Protein AF-0000000086187034 (afdb_homodimer)

Sequence (192 aa):
MICHIVTFSFNDSADDAAVEQIRSALSAYADRQPALRSYRHGPDLGIRGTADYGVVAEVDDEAGLAAYLDDPEHVRIVKELVEPLLDSRQAVQIEVMICHIVTFSFNDSADDAAVEQIRSALSAYADRQPALRSYRHGPDLGIRGTADYGVVAEVDDEAGLAAYLDDPEHVRIVKELVEPLLDSRQAVQIEV

Solvent-accessible surface area (backbone atoms only — not comparable to full-atom values): 9945 Å² total; per-residue (Å²): 67,33,36,40,40,35,41,30,27,63,35,91,81,55,46,71,67,57,52,47,50,45,50,52,52,54,52,59,47,58,77,70,39,84,44,53,78,42,78,49,60,34,55,35,70,71,82,82,41,72,34,43,30,35,38,41,37,29,21,66,39,71,67,30,44,48,58,48,64,64,26,68,67,51,42,46,48,42,60,70,59,43,53,82,27,50,62,46,73,39,29,19,33,21,71,92,68,34,37,40,41,36,42,30,28,63,36,91,82,54,45,72,66,57,53,47,49,46,49,53,51,54,51,57,46,58,76,70,39,84,45,54,78,42,78,48,60,34,54,34,70,72,83,83,40,73,33,42,28,34,38,42,38,28,20,68,40,71,67,28,44,48,57,48,63,64,27,68,67,50,42,46,47,43,60,70,57,43,53,81,25,51,64,46,72,38,28,19,31,22,71,92

Foldseek 3Di:
DKKKKKFFAFDPVDDPVLQVVLVVLVVVVLVPQPQWPDKDKHFDPPPDDPGTMMIITDGDDPVSVCSQCVPPSNVCSCVPRPVVTTDDMDMDMDDD/DKKKKKFFAFDPPDDPVLQVVLVVLVVVVLVPQPQWPDKDKHFDPPPDDPGTMMIITDGDDPVSVCSQCVPPSNVCSCVPRPVVTTPDMDMDMDDD

pLDDT: mean 98.44, std 0.67, range [94.25, 98.94]

Secondary structure (DSSP, 8-state):
-EEEEEEEEE-TT--HHHHHHHHHHHHHHHTT-TT-SEEEEEE--SSS-SSSEEEEEEESSHHHHHHHHT-HHHHHHIIIIIGGGEEEEEEEEEE-/-EEEEEEEEE-TT--HHHHHHHHHHHHHHHTT-TT-SEEEEEE--SSS-SSSEEEEEEESSHHHHHHHHT-HHHHHHIIIIIGGGEEEEEEEEEE-

Nearest PDB structures (foldseek):
  3bgu-assembly1_A  TM=9.352E-01  e=4.391E-11  Thermobifida fusca YX
  5b0a-assembly1_A  TM=8.499E-01  e=2.949E-08  Cannabis sativa
  3bde-assembly1_A  TM=8.295E-01  e=8.156E-08  Mesorhizobium japonicum MAFF 303099
  5b0d-assembly1_B  TM=8.364E-01  e=1.225E-07  Cannabis sativa
  5b09-assembly1_A-2  TM=8.463E-01  e=1.969E-07  Cannabis sativa

Structure (mmCIF, N/CA/C/O backbone):
data_AF-0000000086187034-model_v1
#
loop_
_entity.id
_entity.type
_entity.pdbx_description
1 polymer 'Dabb family protein'
#
loop_
_atom_site.group_PDB
_atom_site.id
_atom_site.type_symbol
_atom_site.label_atom_id
_atom_site.label_alt_id
_atom_site.label_comp_id
_atom_site.label_asym_id
_atom_site.label_entity_id
_atom_site.label_seq_id
_atom_site.pdbx_PDB_ins_code
_atom_site.Cartn_x
_atom_site.Cartn_y
_atom_site.Cartn_z
_atom_site.occupancy
_atom_site.B_iso_or_equiv
_atom_site.auth_seq_id
_atom_site.auth_comp_id
_atom_site.auth_asym_id
_atom_site.auth_atom_id
_atom_site.pdbx_PDB_model_num
ATOM 1 N N . MET A 1 1 ? 10.031 5.102 -12.469 1 97.31 1 MET A N 1
ATOM 2 C CA . MET A 1 1 ? 9.172 5.746 -11.477 1 97.31 1 MET A CA 1
ATOM 3 C C . MET A 1 1 ? 9.078 4.91 -10.203 1 97.31 1 MET A C 1
ATOM 5 O O . MET A 1 1 ? 9.398 3.721 -10.219 1 97.31 1 MET A O 1
ATOM 9 N N . ILE A 1 2 ? 8.859 5.586 -9.055 1 98.81 2 ILE A N 1
ATOM 10 C CA . ILE A 1 2 ? 8.773 4.91 -7.766 1 98.81 2 ILE A CA 1
ATOM 11 C C . ILE A 1 2 ? 7.359 5.047 -7.203 1 98.81 2 ILE A C 1
ATOM 13 O O . ILE A 1 2 ? 6.766 6.129 -7.246 1 98.81 2 ILE A O 1
ATOM 17 N N . CYS A 1 3 ? 6.832 3.9 -6.809 1 98.88 3 CYS A N 1
ATOM 18 C CA . CYS A 1 3 ? 5.57 3.873 -6.078 1 98.88 3 CYS A CA 1
ATOM 19 C C . CYS A 1 3 ? 5.805 3.611 -4.594 1 98.88 3 CYS A C 1
ATOM 21 O O . CYS A 1 3 ? 6.348 2.57 -4.219 1 98.88 3 CYS A O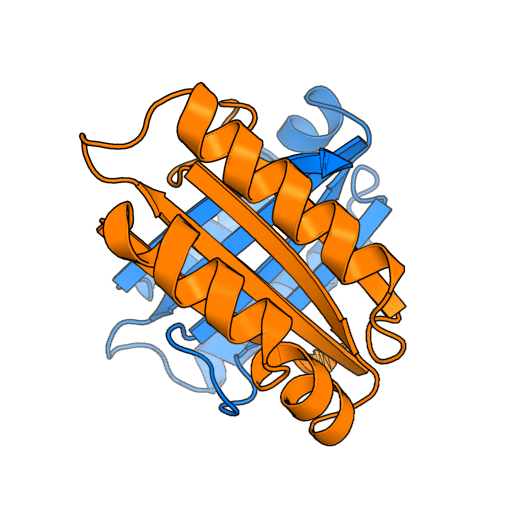 1
ATOM 23 N N . HIS A 1 4 ? 5.504 4.602 -3.77 1 98.94 4 HIS A N 1
ATOM 24 C CA . HIS A 1 4 ? 5.566 4.508 -2.314 1 98.94 4 HIS A CA 1
ATOM 25 C C . HIS A 1 4 ? 4.234 4.035 -1.738 1 98.94 4 HIS A C 1
ATOM 27 O O . HIS A 1 4 ? 3.211 4.707 -1.896 1 98.94 4 HIS A O 1
ATOM 33 N N . ILE A 1 5 ? 4.238 2.875 -1.113 1 98.94 5 ILE A N 1
ATOM 34 C CA . ILE A 1 5 ? 3.053 2.189 -0.612 1 98.94 5 ILE A CA 1
ATOM 35 C C . ILE A 1 5 ? 3.111 2.105 0.912 1 98.94 5 ILE A C 1
ATOM 37 O O . ILE A 1 5 ? 4.062 1.555 1.473 1 98.94 5 ILE A O 1
ATOM 41 N N . VAL A 1 6 ? 2.086 2.682 1.582 1 98.94 6 VAL A N 1
ATOM 42 C CA . VAL A 1 6 ? 2.066 2.703 3.041 1 98.94 6 VAL A CA 1
ATOM 43 C C . VAL A 1 6 ? 0.732 2.162 3.549 1 98.94 6 VAL A C 1
ATOM 45 O O . VAL A 1 6 ? -0.324 2.477 2.994 1 98.94 6 VAL A O 1
ATOM 48 N N . THR A 1 7 ? 0.823 1.322 4.543 1 98.94 7 THR A N 1
ATOM 49 C CA . THR A 1 7 ? -0.339 0.939 5.336 1 98.94 7 THR A CA 1
ATOM 50 C C . THR A 1 7 ? -0.097 1.218 6.816 1 98.94 7 THR A C 1
ATOM 52 O O . THR A 1 7 ? 1.029 1.092 7.301 1 98.94 7 THR A O 1
ATOM 55 N N . PHE A 1 8 ? -1.083 1.611 7.52 1 98.06 8 PHE A N 1
ATOM 56 C CA . PHE A 1 8 ? -0.875 1.691 8.961 1 98.06 8 PHE A CA 1
ATOM 57 C C . PHE A 1 8 ? -2.178 1.44 9.711 1 98.06 8 PHE A C 1
ATOM 59 O O . PHE A 1 8 ? -3.264 1.595 9.148 1 98.06 8 PHE A O 1
ATOM 66 N N . SER A 1 9 ? -2.041 0.893 10.875 1 98.75 9 SER A N 1
ATOM 67 C CA . SER A 1 9 ? -3.096 0.651 11.852 1 98.75 9 SER A CA 1
ATOM 68 C C . SER A 1 9 ? -3.061 1.689 12.969 1 98.75 9 SER A C 1
ATOM 70 O O . SER A 1 9 ? -1.985 2.137 13.375 1 98.75 9 SER A O 1
ATOM 72 N N . PHE A 1 10 ? -4.223 1.984 13.445 1 98.75 10 PHE A N 1
ATOM 73 C CA . PHE A 1 10 ? -4.332 2.975 14.516 1 98.75 10 PHE A CA 1
ATOM 74 C C . PHE A 1 10 ? -4.438 2.297 15.875 1 98.75 10 PHE A C 1
ATOM 76 O O . PHE A 1 10 ? -4.906 1.159 15.977 1 98.75 10 PHE A O 1
ATOM 83 N N . ASN A 1 11 ? -3.977 3.006 16.859 1 98.5 11 ASN A N 1
ATOM 84 C CA . ASN A 1 11 ? -4.238 2.584 18.219 1 98.5 11 ASN A CA 1
ATOM 85 C C . ASN A 1 11 ? -5.621 3.035 18.688 1 98.5 11 ASN A C 1
ATOM 87 O O . ASN A 1 11 ? -6.387 3.609 17.922 1 98.5 11 ASN A O 1
ATOM 91 N N . ASP A 1 12 ? -5.926 2.818 19.953 1 97.44 12 ASP A N 1
ATOM 92 C CA . ASP A 1 12 ? -7.281 2.982 20.469 1 97.44 12 ASP A CA 1
ATOM 93 C C . ASP A 1 12 ? -7.648 4.457 20.609 1 97.44 12 ASP A C 1
ATOM 95 O O . ASP A 1 12 ? -8.82 4.801 20.797 1 97.44 12 ASP A O 1
ATOM 99 N N . SER A 1 13 ? -6.672 5.332 20.406 1 97.62 13 SER A N 1
ATOM 100 C CA . SER A 1 13 ? -6.938 6.754 20.594 1 97.62 13 SER A CA 1
ATOM 101 C C . SER A 1 13 ? -7.496 7.383 19.328 1 97.62 13 SER A C 1
ATOM 103 O O . SER A 1 13 ? -8.008 8.508 19.359 1 97.62 13 SER A O 1
ATOM 105 N N . ALA A 1 14 ? -7.457 6.691 18.234 1 97.94 14 ALA A N 1
ATOM 106 C CA . ALA A 1 14 ? -7.941 7.234 16.953 1 97.94 14 ALA A CA 1
ATOM 107 C C . ALA A 1 14 ? -9.469 7.203 16.906 1 97.94 14 ALA A C 1
ATOM 109 O O . ALA A 1 14 ? -10.086 6.188 17.219 1 97.94 14 ALA A O 1
ATOM 110 N N . ASP A 1 15 ? -10.039 8.359 16.547 1 97.56 15 ASP A N 1
ATOM 111 C CA . ASP A 1 15 ? -11.469 8.422 16.25 1 97.56 15 ASP A CA 1
ATOM 112 C C . ASP A 1 15 ? -11.719 9.016 14.875 1 97.56 15 ASP A C 1
ATOM 114 O O . ASP A 1 15 ? -10.773 9.344 14.148 1 97.56 15 ASP A O 1
ATOM 118 N N . ASP A 1 16 ? -12.992 9.094 14.516 1 97.12 16 ASP A N 1
ATOM 119 C CA . ASP A 1 16 ? -13.352 9.516 13.172 1 97.12 16 ASP A CA 1
ATOM 120 C C . ASP A 1 16 ? -12.844 10.93 12.883 1 97.12 16 ASP A C 1
ATOM 122 O O . ASP A 1 16 ? -12.422 11.227 11.766 1 97.12 16 ASP A O 1
ATOM 126 N N . ALA A 1 17 ? -12.906 11.781 13.828 1 98.31 17 ALA A N 1
ATOM 127 C CA . ALA A 1 17 ? -12.469 13.164 13.648 1 98.31 17 ALA A CA 1
ATOM 128 C C . ALA A 1 17 ? -10.969 13.234 13.375 1 98.31 17 ALA A C 1
ATOM 130 O O . ALA A 1 17 ? -10.523 13.984 12.508 1 98.31 17 ALA A O 1
ATOM 131 N N . ALA A 1 18 ? -10.211 12.461 14.141 1 98.19 18 ALA A N 1
ATOM 132 C CA . ALA A 1 18 ? -8.758 12.43 13.945 1 98.19 18 ALA A CA 1
ATOM 133 C C . ALA A 1 18 ? -8.406 11.875 12.57 1 98.19 18 ALA A C 1
ATOM 135 O O . ALA A 1 18 ? -7.512 12.398 11.898 1 98.19 18 ALA A O 1
ATOM 136 N N . VAL A 1 19 ? -9.094 10.852 12.18 1 98.38 19 VAL A N 1
ATOM 137 C CA . VAL A 1 19 ? -8.836 10.242 10.883 1 98.38 19 VAL A CA 1
ATOM 138 C C . VAL A 1 19 ? -9.195 11.219 9.766 1 98.38 19 VAL A C 1
ATOM 140 O O . VAL A 1 19 ? -8.477 11.328 8.773 1 98.38 19 VAL A O 1
ATOM 143 N N . G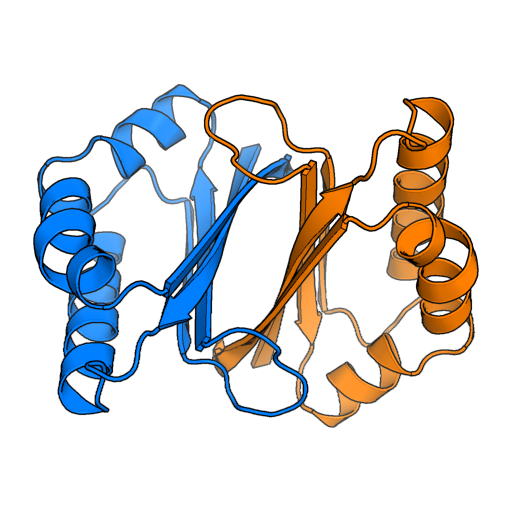LU A 1 20 ? -10.297 11.93 9.961 1 98.44 20 GLU A N 1
ATOM 144 C CA . GLU A 1 20 ? -10.688 12.93 8.969 1 98.44 20 GLU A CA 1
ATOM 145 C C . GLU A 1 20 ? -9.656 14.055 8.891 1 98.44 20 GLU A C 1
ATOM 147 O O . GLU A 1 20 ? -9.406 14.594 7.812 1 98.44 20 GLU A O 1
ATOM 152 N N . GLN A 1 21 ? -9.078 14.438 9.992 1 98.62 21 GLN A N 1
ATOM 153 C CA . GLN A 1 21 ? -8.031 15.453 10 1 98.62 21 GLN A CA 1
ATOM 154 C C . GLN A 1 21 ? -6.816 14.992 9.195 1 98.62 21 GLN A C 1
ATOM 156 O O . GLN A 1 21 ? -6.242 15.773 8.438 1 98.62 21 GLN A O 1
ATOM 161 N N . ILE A 1 22 ? -6.457 13.727 9.367 1 98.75 22 ILE A N 1
ATOM 162 C CA . ILE A 1 22 ? -5.355 13.164 8.602 1 98.75 22 ILE A CA 1
ATOM 163 C C . ILE A 1 22 ? -5.695 13.203 7.109 1 98.75 22 ILE A C 1
ATOM 165 O O . ILE A 1 22 ? -4.898 13.68 6.297 1 98.75 22 ILE A O 1
ATOM 169 N N . ARG A 1 23 ? -6.871 12.742 6.785 1 98.69 23 ARG A N 1
ATOM 170 C CA . ARG A 1 23 ? -7.305 12.672 5.395 1 98.69 23 ARG A CA 1
ATOM 171 C C . ARG A 1 23 ? -7.277 14.047 4.738 1 98.69 23 ARG A C 1
ATOM 173 O O . ARG A 1 23 ? -6.75 14.203 3.637 1 98.69 23 ARG A O 1
ATOM 180 N N . SER A 1 24 ? -7.84 15.078 5.449 1 98.75 24 SER A N 1
ATOM 181 C CA . SER A 1 24 ? -7.906 16.438 4.918 1 98.75 24 SER A CA 1
ATOM 182 C C . SER A 1 24 ? -6.512 17.031 4.758 1 98.75 24 SER A C 1
ATOM 184 O O . SER A 1 24 ? -6.219 17.672 3.746 1 98.75 24 SER A O 1
ATOM 186 N N . ALA A 1 25 ? -5.633 16.812 5.703 1 98.81 25 ALA A N 1
ATOM 187 C CA . ALA A 1 25 ? -4.281 17.359 5.672 1 98.81 25 ALA A CA 1
ATOM 188 C C . ALA A 1 25 ? -3.467 16.766 4.535 1 98.81 25 ALA A C 1
ATOM 190 O O . ALA A 1 25 ? -2.791 17.484 3.795 1 98.81 25 ALA A O 1
ATOM 191 N N . LEU A 1 26 ? -3.557 15.438 4.379 1 98.75 26 LEU A N 1
ATOM 192 C CA . LEU A 1 26 ? -2.809 14.766 3.318 1 98.75 26 LEU A CA 1
ATOM 193 C C . LEU A 1 26 ? -3.32 15.188 1.943 1 98.75 26 LEU A C 1
ATOM 195 O O . LEU A 1 26 ? -2.531 15.383 1.016 1 98.75 26 LEU A O 1
ATOM 199 N N . SER A 1 27 ? -4.648 15.359 1.82 1 98.56 27 SER A N 1
ATOM 200 C CA . SER A 1 27 ? -5.215 15.789 0.547 1 98.56 27 SER A CA 1
ATOM 201 C C . SER A 1 27 ? -4.766 17.203 0.193 1 98.56 27 SER A C 1
ATOM 203 O O . SER A 1 27 ? -4.367 17.469 -0.944 1 98.56 27 SER A O 1
ATOM 205 N N . ALA A 1 28 ? -4.816 18.094 1.171 1 98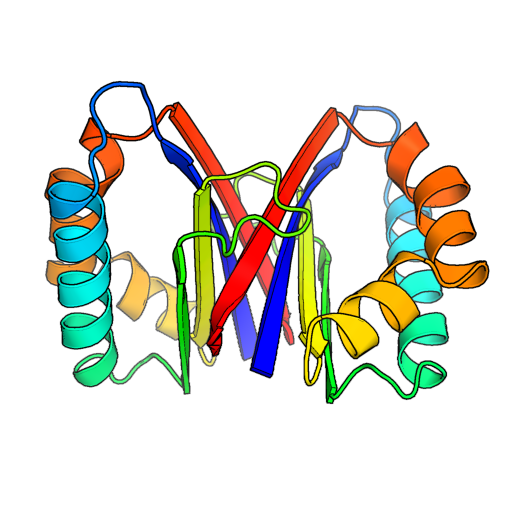.62 28 ALA A N 1
ATOM 206 C CA . ALA A 1 28 ? -4.391 19.484 0.948 1 98.62 28 ALA A CA 1
ATOM 207 C C . ALA A 1 28 ? -2.908 19.547 0.595 1 98.62 28 ALA A C 1
ATOM 209 O O . ALA A 1 28 ? -2.51 20.297 -0.297 1 98.62 28 ALA A O 1
ATOM 210 N N . TYR A 1 29 ? -2.172 18.781 1.24 1 98.62 29 TYR A N 1
ATOM 211 C CA . TYR A 1 29 ? -0.736 18.766 0.982 1 98.62 29 TYR A CA 1
ATOM 212 C C . TYR A 1 29 ? -0.443 18.25 -0.423 1 98.62 29 TYR A C 1
ATOM 214 O O . TYR A 1 29 ? 0.355 18.844 -1.152 1 98.62 29 TYR A O 1
ATOM 222 N N . ALA A 1 30 ? -1.07 17.094 -0.764 1 98.06 30 ALA A N 1
ATOM 223 C CA . ALA A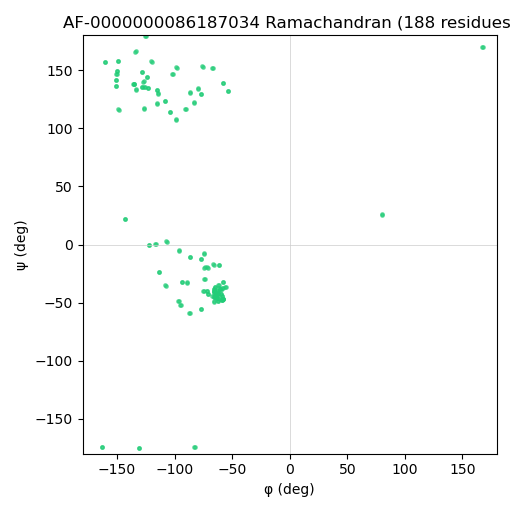 1 30 ? -0.804 16.453 -2.049 1 98.06 30 ALA A CA 1
ATOM 224 C C . ALA A 1 30 ? -1.101 17.391 -3.207 1 98.06 30 ALA A C 1
ATOM 226 O O . ALA A 1 30 ? -0.408 17.375 -4.227 1 98.06 30 ALA A O 1
ATOM 227 N N . ASP A 1 31 ? -2.078 18.25 -3.035 1 96.44 31 ASP A N 1
ATOM 228 C CA . ASP A 1 31 ? -2.492 19.203 -4.066 1 96.44 31 ASP A CA 1
ATOM 229 C C . ASP A 1 31 ? -1.395 20.219 -4.348 1 96.44 31 ASP A C 1
ATOM 231 O O . ASP A 1 31 ? -1.374 20.844 -5.414 1 96.44 31 ASP A O 1
ATOM 235 N N . ARG A 1 32 ? -0.385 20.375 -3.416 1 96.12 32 ARG A N 1
ATOM 236 C CA . ARG A 1 32 ? 0.602 21.438 -3.527 1 96.12 32 ARG A CA 1
ATOM 237 C C . ARG A 1 32 ? 2.004 20.875 -3.729 1 96.12 32 ARG A C 1
ATOM 239 O O . ARG A 1 32 ? 2.979 21.625 -3.783 1 96.12 32 ARG A O 1
ATOM 246 N N . GLN A 1 33 ? 2.115 19.609 -3.777 1 98.19 33 GLN A N 1
ATOM 247 C CA . GLN A 1 33 ? 3.432 18.984 -3.842 1 98.19 33 GLN A CA 1
ATOM 248 C C . GLN A 1 33 ? 3.791 18.609 -5.277 1 98.19 33 GLN A C 1
ATOM 250 O O . GLN A 1 33 ? 3.35 17.562 -5.781 1 98.19 33 GLN A O 1
ATOM 255 N N . PRO A 1 34 ? 4.688 19.266 -5.926 1 97.75 34 PRO A N 1
ATOM 256 C CA . PRO A 1 34 ? 4.941 19.062 -7.352 1 97.75 34 PRO A CA 1
ATOM 257 C C . PRO A 1 34 ? 5.629 17.734 -7.645 1 97.75 34 PRO A C 1
ATOM 259 O O . PRO A 1 34 ? 5.586 17.25 -8.781 1 97.75 34 PRO A O 1
ATOM 262 N N . ALA A 1 35 ? 6.242 17.141 -6.66 1 98.44 35 ALA A N 1
ATOM 263 C CA . ALA A 1 35 ? 6.973 15.891 -6.875 1 98.44 35 ALA A CA 1
ATOM 264 C C . ALA A 1 35 ? 6.012 14.719 -7.051 1 98.44 35 ALA A C 1
ATOM 266 O O . ALA A 1 35 ? 6.406 13.648 -7.516 1 98.44 35 ALA A O 1
ATOM 267 N N . LEU A 1 36 ? 4.766 14.844 -6.609 1 98.62 36 LEU A N 1
ATOM 268 C CA . LEU A 1 36 ? 3.785 13.766 -6.676 1 98.62 36 LEU A CA 1
ATOM 269 C C . LEU A 1 36 ? 3.133 13.711 -8.055 1 98.62 36 LEU A C 1
ATOM 271 O O . LEU A 1 36 ? 2.516 14.688 -8.492 1 98.62 36 LEU A O 1
ATOM 275 N N . ARG A 1 37 ? 3.24 12.57 -8.703 1 98.31 37 ARG A N 1
ATOM 276 C CA . ARG A 1 37 ? 2.584 12.352 -9.984 1 98.31 37 ARG A CA 1
ATOM 277 C C . ARG A 1 37 ? 1.179 11.789 -9.789 1 98.31 37 ARG A C 1
ATOM 279 O O . ARG A 1 37 ? 0.295 12.016 -10.617 1 98.31 37 ARG A O 1
ATOM 286 N N . SER A 1 38 ? 1.05 11.047 -8.797 1 97.88 38 SER A N 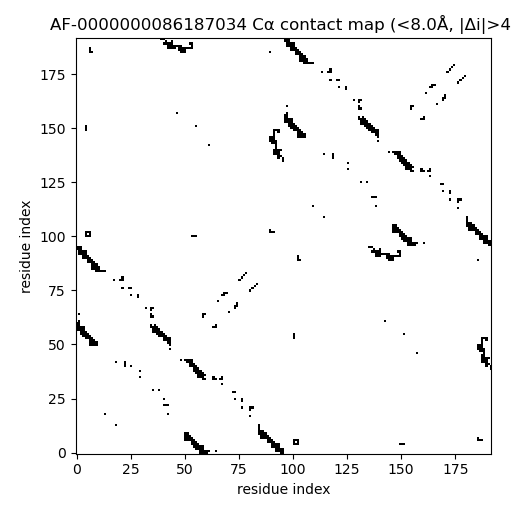1
ATOM 287 C CA . SER A 1 38 ? -0.233 10.516 -8.344 1 97.88 38 SER A CA 1
ATOM 288 C C . SER A 1 38 ? -0.243 10.297 -6.836 1 97.88 38 SER A C 1
ATOM 290 O O . SER A 1 38 ? 0.802 10.039 -6.234 1 97.88 38 SER A O 1
ATOM 292 N N . TYR A 1 39 ? -1.376 10.484 -6.262 1 98.56 39 TYR A N 1
ATOM 293 C CA . TYR A 1 39 ? -1.524 10.352 -4.816 1 98.56 39 TYR A CA 1
ATOM 294 C C . TYR A 1 39 ? -2.924 9.875 -4.453 1 98.56 39 TYR A C 1
ATOM 296 O O . TYR A 1 39 ? -3.914 10.555 -4.73 1 98.56 39 TYR A O 1
ATOM 304 N N . ARG A 1 40 ? -2.967 8.711 -3.863 1 98.5 40 ARG A N 1
ATOM 305 C CA . ARG A 1 40 ? -4.203 8.133 -3.346 1 98.5 40 ARG A CA 1
ATOM 306 C C . ARG A 1 40 ? -4.055 7.742 -1.88 1 98.5 40 ARG A C 1
ATOM 308 O O . ARG A 1 40 ? -3.02 7.211 -1.476 1 98.5 40 ARG A O 1
ATOM 315 N N . HIS A 1 41 ? -5.035 8.078 -1.153 1 98.88 41 HIS A N 1
ATOM 316 C CA . HIS A 1 41 ? -4.984 7.711 0.257 1 98.88 41 HIS A CA 1
ATOM 317 C C . HIS A 1 41 ? -6.371 7.742 0.886 1 98.88 41 HIS A C 1
ATOM 319 O O . HIS A 1 41 ? -7.281 8.391 0.364 1 98.88 41 HIS A O 1
ATOM 325 N N . GLY A 1 42 ? -6.527 7.027 1.942 1 98.81 42 GLY A N 1
ATOM 326 C CA . GLY A 1 42 ? -7.793 7.07 2.66 1 98.81 42 GLY A CA 1
ATOM 327 C C . GLY A 1 42 ? -7.938 5.957 3.682 1 98.81 42 GLY A C 1
ATOM 328 O O . GLY A 1 42 ? -7.078 5.074 3.773 1 98.81 42 GLY A O 1
ATOM 329 N N . PRO A 1 43 ? -8.961 6.094 4.477 1 98.81 43 PRO A N 1
ATOM 330 C CA . PRO A 1 43 ? -9.273 5.012 5.414 1 98.81 43 PRO A CA 1
ATOM 331 C C . PRO A 1 43 ? -9.742 3.738 4.711 1 98.81 43 PRO A C 1
ATOM 333 O O . PRO A 1 43 ? -10.289 3.805 3.609 1 98.81 43 PRO A O 1
ATOM 336 N N . ASP A 1 44 ? -9.484 2.594 5.379 1 98.81 44 ASP A N 1
ATOM 337 C CA . ASP A 1 44 ? -9.992 1.319 4.879 1 98.81 44 ASP A CA 1
ATOM 338 C C . ASP A 1 44 ? -11.508 1.342 4.758 1 98.81 44 ASP A C 1
ATOM 340 O O . ASP A 1 44 ? -12.203 1.868 5.633 1 98.81 44 ASP A O 1
ATOM 344 N N . LEU A 1 45 ? -11.969 0.789 3.703 1 98.56 45 LEU A N 1
ATOM 345 C CA . LEU A 1 45 ? -13.398 0.707 3.445 1 98.56 45 LEU A CA 1
ATOM 346 C C . LEU A 1 45 ? -14.039 -0.391 4.285 1 98.56 45 LEU A C 1
ATOM 348 O O . LEU A 1 45 ? -15.273 -0.5 4.34 1 98.56 45 LEU A O 1
ATOM 352 N N . GLY A 1 46 ? -13.242 -1.263 4.91 1 97.62 46 GLY A N 1
ATOM 353 C CA . GLY A 1 46 ? -13.758 -2.312 5.77 1 97.62 46 GLY A CA 1
ATOM 354 C C . GLY A 1 46 ? -14.273 -3.516 5.004 1 97.62 46 GLY A C 1
ATOM 355 O O . GLY A 1 46 ? -15.164 -4.223 5.477 1 97.62 46 GLY A O 1
ATOM 356 N N . ILE A 1 47 ? -13.766 -3.758 3.779 1 97.94 47 ILE A N 1
ATOM 357 C CA . ILE A 1 47 ? -14.227 -4.891 2.982 1 97.94 47 ILE A CA 1
ATOM 358 C C . ILE A 1 47 ? -13.43 -6.137 3.35 1 97.94 47 ILE A C 1
ATOM 360 O O . ILE A 1 47 ? -13.984 -7.117 3.844 1 97.94 47 ILE A O 1
ATOM 364 N N . ARG A 1 48 ? -12.102 -6.074 3.182 1 97 48 ARG A N 1
ATOM 365 C CA . ARG A 1 48 ? -11.203 -7.184 3.471 1 97 48 ARG A CA 1
ATOM 366 C C . ARG A 1 48 ? -9.891 -6.68 4.066 1 97 48 ARG A C 1
ATOM 368 O O . ARG A 1 48 ? -8.836 -7.281 3.855 1 97 48 ARG A O 1
ATOM 375 N N . GLY A 1 49 ? -9.938 -5.5 4.629 1 98.19 49 GLY A N 1
ATOM 376 C CA . GLY A 1 49 ? -8.734 -4.871 5.148 1 98.19 49 GLY A CA 1
ATOM 377 C C . GLY A 1 49 ? -8.266 -5.48 6.457 1 98.19 49 GLY A C 1
ATOM 378 O O . GLY A 1 49 ? -9.062 -6.023 7.219 1 98.19 49 GLY A O 1
ATOM 379 N N . THR A 1 50 ? -6.988 -5.406 6.742 1 98.62 50 THR A N 1
ATOM 380 C CA . THR A 1 50 ? -6.375 -5.832 7.996 1 98.62 50 THR A CA 1
ATOM 381 C C . THR A 1 50 ? -5.633 -4.676 8.656 1 98.62 50 THR A C 1
ATOM 383 O O . THR A 1 50 ? -4.945 -4.863 9.656 1 98.62 50 THR A O 1
ATOM 386 N N . ALA A 1 51 ? -5.609 -3.525 8.078 1 98.75 51 ALA A N 1
ATOM 387 C CA . ALA A 1 51 ? -5.102 -2.26 8.609 1 98.75 51 ALA A CA 1
ATOM 388 C C . ALA A 1 51 ? -6.121 -1.141 8.414 1 98.75 51 ALA A C 1
ATOM 390 O O . ALA A 1 51 ? -7.242 -1.383 7.961 1 98.75 51 ALA A O 1
ATOM 391 N N . ASP A 1 52 ? -5.773 0.128 8.758 1 98.88 52 ASP A N 1
ATOM 392 C CA . ASP A 1 52 ? -6.832 1.12 8.914 1 98.88 52 ASP A CA 1
ATOM 393 C C . ASP A 1 52 ? -6.742 2.199 7.84 1 98.88 52 ASP A C 1
ATOM 395 O O . ASP A 1 52 ? -7.715 2.91 7.586 1 98.88 52 ASP A O 1
ATOM 399 N N . TYR A 1 53 ? -5.551 2.404 7.254 1 98.94 53 TYR A N 1
ATOM 400 C CA . TYR A 1 53 ? -5.336 3.523 6.34 1 98.94 53 TYR A CA 1
ATOM 401 C C . TYR A 1 53 ? -4.27 3.188 5.305 1 98.94 53 TYR A C 1
ATOM 403 O O . TYR A 1 53 ? -3.281 2.52 5.617 1 98.94 53 TYR A O 1
ATOM 411 N N . GLY A 1 54 ? -4.453 3.613 4.102 1 98.94 54 GLY A N 1
ATOM 412 C CA . GLY A 1 54 ? -3.49 3.365 3.039 1 98.94 54 GLY A CA 1
ATOM 413 C C . GLY A 1 54 ? -3.078 4.625 2.301 1 98.94 54 GLY A C 1
ATOM 414 O O . GLY A 1 54 ? -3.875 5.555 2.158 1 98.94 54 GLY A O 1
ATOM 415 N N . VAL A 1 55 ? -1.883 4.668 1.83 1 98.94 55 VAL A N 1
ATOM 416 C CA . VAL A 1 55 ? -1.336 5.73 0.991 1 98.94 55 VAL A CA 1
ATOM 417 C C . VAL A 1 55 ? -0.585 5.117 -0.191 1 98.94 55 VAL A C 1
ATOM 419 O O . VAL A 1 55 ? 0.171 4.156 -0.025 1 98.94 55 VAL A O 1
ATOM 422 N N . VAL A 1 56 ? -0.804 5.59 -1.342 1 98.94 56 VAL A N 1
ATOM 423 C CA . VAL A 1 56 ? -0.036 5.281 -2.543 1 98.94 56 VAL A CA 1
ATOM 424 C C . VAL A 1 56 ? 0.434 6.578 -3.203 1 98.94 56 VAL A C 1
ATOM 426 O O . VAL A 1 56 ? -0.383 7.391 -3.639 1 98.94 56 VAL A O 1
ATOM 429 N N . ALA A 1 57 ? 1.687 6.758 -3.273 1 98.88 57 ALA A N 1
ATOM 430 C CA . ALA A 1 57 ? 2.293 7.941 -3.881 1 98.88 57 ALA A CA 1
ATOM 431 C C . ALA A 1 57 ? 3.254 7.551 -5 1 98.88 57 ALA A C 1
ATOM 433 O O . ALA A 1 57 ? 4.062 6.637 -4.84 1 98.88 57 ALA A O 1
ATOM 434 N N . GLU A 1 58 ? 3.164 8.234 -6.098 1 98.75 58 GLU A N 1
ATOM 435 C CA . GLU A 1 58 ? 4.094 8.008 -7.203 1 98.75 58 GLU A CA 1
ATOM 436 C C . GLU A 1 58 ? 4.961 9.234 -7.457 1 98.75 58 GLU A C 1
ATOM 438 O O . GLU A 1 58 ? 4.453 10.359 -7.527 1 98.75 58 GLU A O 1
ATOM 443 N N . VAL A 1 59 ? 6.215 8.992 -7.598 1 98.88 59 VAL A N 1
ATOM 444 C CA . VAL A 1 59 ? 7.219 10.016 -7.871 1 98.88 59 VAL A CA 1
ATOM 445 C C . VAL A 1 59 ? 8.148 9.547 -8.992 1 98.88 59 VAL A C 1
ATOM 447 O O . VAL A 1 59 ? 8.172 8.359 -9.32 1 98.88 59 VAL A O 1
ATOM 450 N N . ASP A 1 60 ? 8.898 10.438 -9.516 1 98.62 60 ASP A N 1
ATOM 451 C CA . ASP A 1 60 ? 9.719 10.109 -10.68 1 98.62 60 ASP A CA 1
ATOM 452 C C . ASP A 1 60 ? 10.93 9.266 -10.273 1 98.62 60 ASP A C 1
ATOM 454 O O . ASP A 1 60 ? 11.367 8.406 -11.039 1 98.62 60 ASP A O 1
ATOM 458 N N . ASP A 1 61 ? 11.508 9.617 -9.141 1 98.31 61 ASP A N 1
ATOM 459 C CA . ASP A 1 61 ? 12.766 9.008 -8.727 1 98.31 61 ASP A CA 1
ATOM 460 C C . ASP A 1 61 ? 13.031 9.242 -7.246 1 98.31 61 ASP A C 1
ATOM 462 O O . ASP A 1 61 ? 12.164 9.727 -6.523 1 98.31 61 ASP A O 1
ATOM 466 N N . GLU A 1 62 ? 14.211 8.828 -6.812 1 98.5 62 GLU A N 1
ATOM 467 C CA . GLU A 1 62 ? 14.562 8.93 -5.402 1 98.5 62 GLU A CA 1
ATOM 468 C C . GLU A 1 62 ? 14.57 10.383 -4.938 1 98.5 62 GLU A C 1
ATOM 470 O O . GLU A 1 62 ? 14.234 10.68 -3.791 1 98.5 62 GLU A O 1
ATOM 475 N N . ALA A 1 63 ? 14.992 11.305 -5.848 1 98.62 63 ALA A N 1
ATOM 476 C CA . ALA A 1 63 ? 14.953 12.719 -5.508 1 98.62 63 ALA A CA 1
ATOM 477 C C . ALA A 1 63 ? 13.523 13.195 -5.262 1 98.62 63 ALA A C 1
ATOM 479 O O . ALA A 1 63 ? 13.273 13.961 -4.332 1 98.62 63 ALA A O 1
ATOM 480 N N . GLY A 1 64 ? 12.562 12.766 -6.145 1 98.69 64 GLY A N 1
ATOM 481 C CA . GLY A 1 64 ? 11.164 13.078 -5.926 1 98.69 64 GLY A CA 1
ATOM 482 C C . GLY A 1 64 ? 10.625 12.508 -4.625 1 98.69 64 GLY A C 1
ATOM 483 O O . GLY A 1 64 ? 9.836 13.164 -3.936 1 98.69 64 GLY A O 1
ATOM 484 N N . LEU A 1 65 ? 11.078 11.281 -4.293 1 98.75 65 LEU A N 1
ATOM 485 C CA . LEU A 1 65 ? 10.672 10.672 -3.033 1 98.75 65 LEU A CA 1
ATOM 486 C C . LEU A 1 65 ? 11.141 11.5 -1.846 1 98.75 65 LEU A C 1
ATOM 488 O O . LEU A 1 65 ? 10.367 11.766 -0.921 1 98.75 65 LEU A O 1
ATOM 492 N N . ALA A 1 66 ? 12.391 11.922 -1.862 1 98.69 66 ALA A N 1
ATOM 493 C CA . ALA A 1 66 ? 12.961 12.734 -0.789 1 98.69 66 ALA A CA 1
ATOM 494 C C . ALA A 1 66 ? 12.242 14.078 -0.685 1 98.69 66 ALA A C 1
ATOM 496 O O . ALA A 1 66 ? 11.945 14.547 0.417 1 98.69 66 ALA A O 1
ATOM 497 N N . ALA A 1 67 ? 11.969 14.703 -1.829 1 98.62 67 ALA A N 1
ATOM 498 C CA . ALA A 1 67 ? 11.258 15.977 -1.858 1 98.62 67 ALA A CA 1
ATOM 499 C C . ALA A 1 67 ? 9.891 15.867 -1.189 1 98.62 67 ALA A C 1
ATOM 501 O O . ALA A 1 67 ? 9.445 16.797 -0.523 1 98.62 67 ALA A O 1
ATOM 502 N N . TYR A 1 68 ? 9.273 14.758 -1.392 1 98.75 68 TYR A N 1
ATOM 503 C CA . TYR A 1 68 ? 7.957 14.477 -0.822 1 98.75 68 TYR A CA 1
ATOM 504 C C . TYR A 1 68 ? 8.07 14.109 0.653 1 98.75 68 TYR A C 1
ATOM 506 O O . TYR A 1 68 ? 7.535 14.812 1.516 1 98.75 68 TYR A O 1
ATOM 514 N N . LEU A 1 69 ? 8.828 13.141 0.999 1 98.56 69 LEU A N 1
ATOM 515 C CA . LEU A 1 69 ? 8.836 12.57 2.342 1 98.56 69 LEU A CA 1
ATOM 516 C C . LEU A 1 69 ? 9.531 13.508 3.324 1 98.56 69 LEU A C 1
ATOM 518 O O . LEU A 1 69 ? 9.188 13.539 4.508 1 98.56 69 LEU A O 1
ATOM 522 N N . ASP A 1 70 ? 10.484 14.297 2.859 1 98.75 70 ASP A N 1
ATOM 523 C CA . ASP A 1 70 ? 11.25 15.172 3.744 1 98.75 70 ASP A CA 1
ATOM 524 C C . ASP A 1 70 ? 10.68 16.578 3.762 1 98.75 70 ASP A C 1
ATOM 526 O O . ASP A 1 70 ? 11.188 17.453 4.465 1 98.75 70 ASP A O 1
ATOM 530 N N . ASP A 1 71 ? 9.68 16.844 2.932 1 98.75 71 ASP A N 1
ATOM 531 C CA . ASP A 1 71 ? 9.023 18.141 2.947 1 98.75 71 ASP A CA 1
ATOM 532 C C . ASP A 1 71 ? 8.539 18.5 4.352 1 98.75 71 ASP A C 1
ATOM 534 O O . ASP A 1 71 ? 7.895 17.688 5.02 1 98.75 71 ASP A O 1
ATOM 538 N N . PRO A 1 72 ? 8.82 19.703 4.82 1 98.56 72 PRO A N 1
ATOM 539 C CA . PRO A 1 72 ? 8.477 20.078 6.195 1 98.56 72 PRO A CA 1
ATOM 540 C C . PRO A 1 72 ? 6.988 19.891 6.5 1 98.56 72 PRO A C 1
ATOM 542 O O . PRO A 1 72 ? 6.629 19.484 7.609 1 98.56 72 PRO A O 1
ATOM 545 N N . GLU A 1 73 ? 6.164 20.156 5.555 1 98.56 73 GLU A N 1
ATOM 546 C CA . GLU A 1 73 ? 4.73 20 5.789 1 98.56 73 GLU A CA 1
ATOM 547 C C . GLU A 1 73 ? 4.34 18.531 5.895 1 98.56 73 GLU A C 1
ATOM 549 O O . GLU A 1 73 ? 3.508 18.156 6.727 1 98.56 73 GLU A O 1
ATOM 554 N N . HIS A 1 74 ? 4.859 17.656 5.051 1 98.81 74 HIS A N 1
ATOM 555 C CA . HIS A 1 74 ? 4.613 16.234 5.18 1 98.81 74 HIS A CA 1
ATOM 556 C C . HIS A 1 74 ? 5.078 15.711 6.535 1 98.81 74 HIS A C 1
ATOM 558 O O . HIS A 1 74 ? 4.348 14.984 7.211 1 98.81 74 HIS A O 1
ATOM 564 N N . VAL A 1 75 ? 6.281 16.094 6.887 1 98.69 75 VAL A N 1
ATOM 565 C CA . VAL A 1 75 ? 6.859 15.672 8.156 1 98.69 75 VAL A CA 1
ATOM 566 C C . VAL A 1 75 ? 5.969 16.125 9.312 1 98.69 75 VAL A C 1
ATOM 568 O O . VAL A 1 75 ? 5.723 15.367 10.25 1 98.69 75 VAL A O 1
ATOM 571 N N . ARG A 1 76 ? 5.52 17.344 9.25 1 98.75 76 ARG A N 1
ATOM 572 C CA . ARG A 1 76 ? 4.633 17.859 10.289 1 98.75 76 ARG A CA 1
ATOM 573 C C . ARG A 1 76 ? 3.361 17.016 10.391 1 98.75 76 ARG A C 1
ATOM 575 O O . ARG A 1 76 ? 2.947 16.641 11.484 1 98.75 76 ARG A O 1
ATOM 582 N N . ILE A 1 77 ? 2.707 16.719 9.258 1 98.75 77 ILE A N 1
ATOM 583 C CA . ILE A 1 77 ? 1.473 15.945 9.234 1 98.75 77 ILE A CA 1
ATOM 584 C C . ILE A 1 77 ? 1.712 14.578 9.867 1 98.75 77 ILE A C 1
ATOM 586 O O . ILE A 1 77 ? 0.926 14.125 10.703 1 98.75 77 ILE A O 1
ATOM 590 N N . VAL A 1 78 ? 2.795 13.914 9.469 1 98.69 78 VAL A N 1
ATOM 591 C CA . VAL A 1 78 ? 3.1 12.578 9.969 1 98.69 78 VAL A CA 1
ATOM 592 C C . VAL A 1 78 ? 3.35 12.633 11.477 1 98.69 78 VAL A C 1
ATOM 594 O O . VAL A 1 78 ? 2.762 11.867 12.234 1 98.69 78 VAL A O 1
ATOM 597 N N . LYS A 1 79 ? 4.141 13.602 11.914 1 98.69 79 LYS A N 1
ATOM 598 C CA . LYS A 1 79 ? 4.559 13.68 13.312 1 98.69 79 LYS A CA 1
ATOM 599 C C . LYS A 1 79 ? 3.404 14.102 14.211 1 98.69 79 LYS A C 1
ATOM 601 O O . LYS A 1 79 ? 3.24 13.57 15.312 1 98.69 79 LYS A O 1
ATOM 606 N N . GLU A 1 80 ? 2.629 14.984 13.781 1 98.69 80 GLU A N 1
ATOM 607 C CA . GLU A 1 80 ? 1.638 15.586 14.672 1 98.69 80 GLU A CA 1
ATOM 608 C C . GLU A 1 80 ? 0.296 14.867 14.57 1 98.69 80 GLU A C 1
ATOM 610 O O . GLU A 1 80 ? -0.448 14.789 15.547 1 98.69 80 GLU A O 1
ATOM 615 N N . LEU A 1 81 ? -0 14.367 13.383 1 98.62 81 LEU A N 1
ATOM 616 C CA . LEU A 1 81 ? -1.352 13.852 13.195 1 98.62 81 LEU A CA 1
ATOM 617 C C . LEU A 1 81 ? -1.344 12.328 13.125 1 98.62 81 LEU A C 1
ATOM 619 O O . LEU A 1 81 ? -2.266 11.672 13.609 1 98.62 81 LEU A O 1
ATOM 623 N N . VAL A 1 82 ? -0.339 11.672 12.57 1 98.69 82 VAL A N 1
ATOM 624 C CA . VAL A 1 82 ? -0.365 10.234 12.289 1 98.69 82 VAL A CA 1
ATOM 625 C C . VAL A 1 82 ? 0.297 9.477 13.438 1 98.69 82 VAL A C 1
ATOM 627 O O . VAL A 1 82 ? -0.321 8.602 14.055 1 98.69 82 VAL A O 1
ATOM 630 N N . GLU A 1 83 ? 1.473 9.867 13.781 1 98.56 83 GLU A N 1
ATOM 631 C CA . GLU A 1 83 ? 2.314 9.109 14.703 1 98.56 83 GLU A CA 1
ATOM 632 C C . GLU A 1 83 ? 1.639 8.938 16.062 1 98.56 83 GLU A C 1
ATOM 634 O O . GLU A 1 83 ? 1.675 7.855 16.656 1 98.56 83 GLU A O 1
ATOM 639 N N . PRO A 1 84 ? 1.005 9.992 16.609 1 98.56 84 PRO A N 1
ATOM 640 C CA . PRO A 1 84 ? 0.376 9.828 17.922 1 98.56 84 PRO A CA 1
ATOM 641 C C . PRO A 1 84 ? -0.728 8.773 17.906 1 98.56 84 PRO A C 1
ATOM 643 O O . PRO A 1 84 ? -1.1 8.258 18.969 1 98.56 84 PRO A O 1
ATOM 646 N N . LEU A 1 85 ? -1.237 8.391 16.75 1 98.62 85 LEU A N 1
ATOM 647 C CA . LEU A 1 85 ? -2.361 7.465 16.641 1 98.62 85 LEU A CA 1
ATOM 648 C C . LEU A 1 85 ? -1.898 6.102 16.141 1 98.62 85 LEU A C 1
ATOM 650 O O . LEU A 1 85 ? -2.713 5.191 15.961 1 98.62 85 LEU A O 1
ATOM 654 N N . LEU A 1 86 ? -0.659 5.93 15.953 1 98.44 86 LEU A N 1
ATOM 655 C CA . LEU A 1 86 ? -0.145 4.793 15.195 1 98.44 86 LEU A CA 1
ATOM 656 C C . LEU A 1 86 ? 0.049 3.582 16.094 1 98.44 86 LEU A C 1
ATOM 658 O O . LEU A 1 86 ? 0.593 3.703 17.203 1 98.44 86 LEU A O 1
ATOM 662 N N . ASP A 1 87 ? -0.432 2.475 15.695 1 98.69 87 ASP A N 1
ATOM 663 C CA . ASP A 1 87 ? -0.089 1.182 16.281 1 98.69 87 ASP A CA 1
ATOM 664 C C . ASP A 1 87 ? 1.002 0.485 15.469 1 98.69 87 ASP A C 1
ATOM 666 O O . ASP A 1 87 ? 1.985 -0.001 16.031 1 98.69 87 ASP A O 1
ATOM 670 N N . SER A 1 88 ? 0.798 0.44 14.156 1 98.56 88 SER A N 1
ATOM 671 C CA . SER A 1 88 ? 1.789 -0.154 13.266 1 98.56 88 SER A CA 1
ATOM 672 C C . SER A 1 88 ? 1.778 0.523 11.898 1 98.56 88 SER A C 1
ATOM 674 O O . SER A 1 88 ? 0.793 1.162 11.523 1 98.56 88 SER A O 1
ATOM 676 N N . ARG A 1 89 ? 2.865 0.397 11.211 1 98.62 89 ARG A N 1
ATOM 677 C CA . ARG A 1 89 ? 3.049 1.005 9.898 1 98.62 89 ARG A CA 1
ATOM 678 C C . ARG A 1 89 ? 4.008 0.184 9.047 1 98.62 89 ARG A C 1
ATOM 680 O O . ARG A 1 89 ? 5.031 -0.299 9.539 1 98.62 89 ARG A O 1
ATOM 687 N N . GLN A 1 90 ? 3.684 -0.004 7.859 1 98.81 90 GLN A N 1
ATOM 688 C CA . GLN A 1 90 ? 4.582 -0.574 6.859 1 98.81 90 GLN A CA 1
ATOM 689 C C . GLN A 1 90 ? 4.668 0.32 5.629 1 98.81 90 GLN A C 1
ATOM 691 O O . GLN A 1 90 ? 3.664 0.882 5.188 1 98.81 90 GLN A O 1
ATOM 696 N N . ALA A 1 91 ? 5.824 0.447 5.105 1 98.88 91 ALA A N 1
ATOM 697 C CA . ALA A 1 91 ? 6.082 1.208 3.887 1 98.88 91 ALA A CA 1
ATOM 698 C C . ALA A 1 91 ? 7.004 0.436 2.943 1 98.88 91 ALA A C 1
ATOM 700 O O . ALA A 1 91 ? 7.949 -0.216 3.387 1 98.88 91 ALA A O 1
ATOM 701 N N . VAL A 1 92 ? 6.691 0.484 1.714 1 98.94 92 VAL A N 1
ATOM 702 C CA . VAL A 1 92 ? 7.465 -0.144 0.648 1 98.94 92 VAL A CA 1
ATOM 703 C C . VAL A 1 92 ? 7.605 0.821 -0.527 1 98.94 92 VAL A C 1
ATOM 705 O O . VAL A 1 92 ? 6.66 1.539 -0.864 1 98.94 92 VAL A O 1
ATOM 708 N N . GLN A 1 93 ? 8.797 0.884 -1.117 1 98.94 93 GLN A N 1
ATOM 709 C CA . GLN A 1 93 ? 8.992 1.527 -2.412 1 98.94 93 GLN A CA 1
ATOM 710 C C . GLN A 1 93 ? 9.25 0.494 -3.506 1 98.94 93 GLN A C 1
ATOM 712 O O . GLN A 1 93 ? 10.188 -0.298 -3.416 1 98.94 93 GLN A O 1
ATOM 717 N N . ILE A 1 94 ? 8.398 0.582 -4.516 1 98.88 94 ILE A N 1
ATOM 718 C CA . ILE A 1 94 ? 8.602 -0.363 -5.609 1 98.88 94 ILE A CA 1
ATOM 719 C C . ILE A 1 94 ? 8.852 0.397 -6.906 1 98.88 94 ILE A C 1
ATOM 721 O O . ILE A 1 94 ? 8.5 1.574 -7.023 1 98.88 94 ILE A O 1
ATOM 725 N N . GLU A 1 95 ? 9.492 -0.319 -7.812 1 98.06 95 GLU A N 1
ATOM 726 C CA . GLU A 1 95 ? 9.672 0.23 -9.156 1 98.06 95 GLU A CA 1
ATOM 727 C C . GLU A 1 95 ? 8.406 0.071 -9.992 1 98.06 95 GLU A C 1
ATOM 729 O O . GLU A 1 95 ? 7.77 -0.982 -9.961 1 98.06 95 GLU A O 1
ATOM 734 N N . VAL A 1 96 ? 8.094 1.208 -10.664 1 94.25 96 VAL A N 1
ATOM 735 C CA . VAL A 1 96 ? 6.93 1.1 -11.539 1 94.25 96 VAL A CA 1
ATOM 736 C C . VAL A 1 96 ? 7.266 1.676 -12.914 1 94.25 96 VAL A C 1
ATOM 738 O O . VAL A 1 96 ? 8.078 2.598 -13.023 1 94.25 96 VAL A O 1
ATOM 741 N N . MET B 1 1 ? -14.258 3.586 -7.633 1 97.31 1 MET B N 1
ATOM 742 C CA . MET B 1 1 ? -13.195 2.6 -7.82 1 97.31 1 MET B CA 1
ATOM 743 C C . MET B 1 1 ? -12.516 2.273 -6.496 1 97.31 1 MET B C 1
ATOM 745 O O . MET B 1 1 ? -12.625 3.033 -5.531 1 97.31 1 MET B O 1
ATOM 749 N N . ILE B 1 2 ? -12 1.027 -6.383 1 98.81 2 ILE B N 1
ATOM 750 C CA . ILE B 1 2 ? -11.344 0.576 -5.16 1 98.81 2 ILE B CA 1
ATOM 751 C C . ILE B 1 2 ? -9.859 0.314 -5.434 1 98.81 2 ILE B C 1
ATOM 753 O O . ILE B 1 2 ? -9.508 -0.289 -6.449 1 98.81 2 ILE B O 1
ATOM 757 N N . CYS B 1 3 ? -9.055 0.887 -4.566 1 98.88 3 CYS B N 1
ATOM 758 C CA . CYS B 1 3 ? -7.625 0.588 -4.562 1 98.88 3 CYS B CA 1
ATOM 759 C C . CYS B 1 3 ? -7.262 -0.336 -3.406 1 98.88 3 CYS B C 1
ATOM 761 O O . CYS B 1 3 ? -7.453 0.015 -2.242 1 98.88 3 CYS B O 1
ATOM 763 N N . HIS B 1 4 ? -6.84 -1.545 -3.727 1 98.94 4 HIS B N 1
ATOM 764 C CA . HIS B 1 4 ? -6.355 -2.533 -2.77 1 98.94 4 HIS B CA 1
ATOM 765 C C . HIS B 1 4 ? -4.848 -2.416 -2.57 1 98.94 4 HIS B C 1
ATOM 767 O O . HIS B 1 4 ? -4.078 -2.598 -3.516 1 98.94 4 HIS B O 1
ATOM 773 N N . ILE B 1 5 ? -4.445 -2.08 -1.367 1 98.94 5 ILE B N 1
ATOM 774 C CA . ILE B 1 5 ? -3.062 -1.782 -1.01 1 98.94 5 ILE B CA 1
ATOM 775 C C . ILE B 1 5 ? -2.549 -2.826 -0.02 1 98.94 5 ILE B C 1
ATOM 777 O O . ILE B 1 5 ? -3.125 -3.006 1.056 1 98.94 5 ILE B O 1
ATOM 781 N N . VAL B 1 6 ? -1.458 -3.529 -0.402 1 98.94 6 VAL B N 1
ATOM 782 C CA . VAL B 1 6 ? -0.914 -4.59 0.441 1 98.94 6 VAL B CA 1
ATOM 783 C C . VAL B 1 6 ? 0.583 -4.371 0.646 1 98.94 6 VAL B C 1
ATOM 785 O O . VAL B 1 6 ? 1.299 -4.008 -0.292 1 98.94 6 VAL B O 1
ATOM 788 N N . THR B 1 7 ? 0.996 -4.531 1.868 1 98.94 7 THR B N 1
ATOM 789 C CA . THR B 1 7 ? 2.412 -4.648 2.193 1 98.94 7 THR B CA 1
ATOM 790 C C . THR B 1 7 ? 2.686 -5.941 2.961 1 98.94 7 THR B C 1
ATOM 792 O O . THR B 1 7 ? 1.851 -6.391 3.748 1 98.94 7 THR B O 1
ATOM 795 N N . PHE B 1 8 ? 3.787 -6.543 2.74 1 98.06 8 PHE B N 1
ATOM 796 C CA . PHE B 1 8 ? 4.105 -7.668 3.615 1 98.06 8 PHE B CA 1
ATOM 797 C C . PHE B 1 8 ? 5.613 -7.82 3.771 1 98.06 8 PHE B C 1
ATOM 799 O O . PHE B 1 8 ? 6.383 -7.352 2.928 1 98.06 8 PHE B O 1
ATOM 806 N N . SER B 1 9 ? 5.988 -8.297 4.91 1 98.69 9 SER B N 1
ATOM 807 C CA . SER B 1 9 ? 7.348 -8.664 5.293 1 98.69 9 SER B CA 1
ATOM 808 C C . SER B 1 9 ? 7.551 -10.172 5.223 1 98.69 9 SER B C 1
ATOM 810 O O . SER B 1 9 ? 6.641 -10.945 5.539 1 98.69 9 SER B O 1
ATOM 812 N N . PHE B 1 10 ? 8.742 -10.539 4.875 1 98.75 10 PHE B N 1
ATOM 813 C CA . PHE B 1 10 ? 9.062 -11.953 4.758 1 98.75 10 PHE B CA 1
ATOM 814 C C . PHE B 1 10 ? 9.773 -12.453 6.012 1 98.75 10 PHE B C 1
ATOM 816 O O . PHE B 1 10 ? 10.422 -11.672 6.715 1 98.75 10 PHE B O 1
ATOM 823 N N . ASN B 1 11 ? 9.594 -13.711 6.242 1 98.5 11 ASN B N 1
ATOM 824 C CA . ASN B 1 11 ? 10.406 -14.367 7.266 1 98.5 11 ASN B CA 1
ATOM 825 C C . ASN B 1 11 ? 11.773 -14.781 6.719 1 98.5 11 ASN B C 1
ATOM 827 O O . ASN B 1 11 ? 12.102 -14.484 5.57 1 98.5 11 ASN B O 1
ATOM 831 N N . ASP B 1 12 ? 12.539 -15.484 7.512 1 97.44 12 ASP B N 1
ATOM 832 C CA . ASP B 1 12 ? 13.945 -15.742 7.211 1 97.44 12 ASP B CA 1
ATOM 833 C C . ASP B 1 12 ? 14.086 -16.781 6.098 1 97.44 12 ASP B C 1
ATOM 835 O O . ASP B 1 12 ? 15.172 -16.953 5.543 1 97.44 12 ASP B O 1
ATOM 839 N N . SER B 1 13 ? 12.977 -17.391 5.715 1 97.62 13 SER B N 1
ATOM 840 C CA . SER B 1 13 ? 13.062 -18.438 4.707 1 97.62 13 SER B CA 1
ATOM 841 C C . SER B 1 13 ? 13 -17.859 3.299 1 97.62 13 SER B C 1
ATOM 843 O O . SER B 1 13 ? 13.297 -18.562 2.324 1 97.62 13 SER B O 1
ATOM 845 N N . ALA B 1 14 ? 12.68 -16.625 3.164 1 97.94 14 ALA B N 1
ATOM 846 C CA . ALA B 1 14 ? 12.578 -16 1.849 1 97.94 14 ALA B CA 1
ATOM 847 C C . ALA B 1 14 ? 13.953 -15.688 1.28 1 97.94 14 ALA B C 1
ATOM 849 O O . ALA B 1 14 ? 14.805 -15.125 1.974 1 97.94 14 ALA B O 1
ATOM 850 N N . ASP B 1 15 ? 14.164 -16.125 0.045 1 97.56 15 ASP B N 1
ATOM 851 C CA . ASP B 1 15 ? 15.359 -15.727 -0.69 1 97.56 15 ASP B CA 1
ATOM 852 C C . ASP B 1 15 ? 15 -15.094 -2.031 1 97.56 15 ASP B C 1
ATOM 854 O O . ASP B 1 15 ? 13.82 -14.961 -2.361 1 97.56 15 ASP B O 1
ATOM 858 N N . ASP B 1 16 ? 16.016 -14.688 -2.754 1 97.12 16 ASP B N 1
ATOM 859 C CA . ASP B 1 16 ? 15.789 -13.945 -3.99 1 97.12 16 ASP B CA 1
ATOM 860 C C . ASP B 1 16 ? 15 -14.781 -4.992 1 97.12 16 ASP B C 1
ATOM 862 O O . ASP B 1 16 ? 14.156 -14.25 -5.719 1 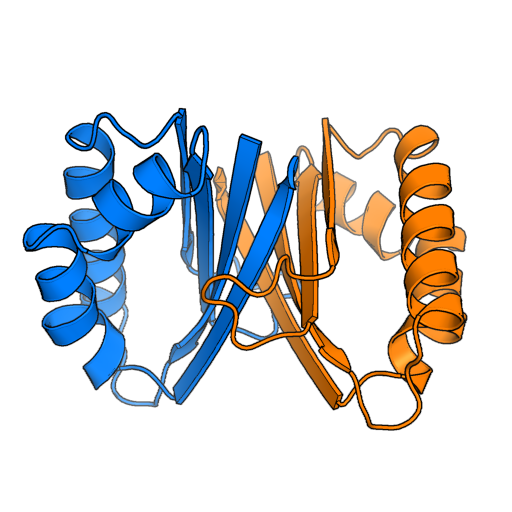97.12 16 ASP B O 1
ATOM 866 N N . ALA B 1 17 ? 15.25 -16.047 -5.055 1 98.31 17 ALA B N 1
ATOM 867 C CA . ALA B 1 17 ? 14.562 -16.922 -5.992 1 98.31 17 ALA B CA 1
ATOM 868 C C . ALA B 1 17 ? 13.07 -17.016 -5.664 1 98.31 17 ALA B C 1
ATOM 870 O O . ALA B 1 17 ? 12.227 -16.969 -6.562 1 98.31 17 ALA B O 1
ATOM 871 N N . ALA B 1 18 ? 12.781 -17.156 -4.391 1 98.19 18 ALA B N 1
ATOM 872 C CA . ALA B 1 18 ? 11.391 -17.234 -3.959 1 98.19 18 ALA B CA 1
ATOM 873 C C . ALA B 1 18 ? 10.648 -15.922 -4.254 1 98.19 18 ALA B C 1
ATOM 875 O O . ALA B 1 18 ? 9.508 -15.945 -4.707 1 98.19 18 ALA B O 1
ATOM 876 N N . VAL B 1 19 ? 11.312 -14.844 -4.008 1 98.38 19 VAL B N 1
ATOM 877 C CA . VAL B 1 19 ? 10.703 -13.539 -4.246 1 98.38 19 VAL B CA 1
ATOM 878 C C . VAL B 1 19 ? 10.469 -13.344 -5.742 1 98.38 19 VAL B C 1
ATOM 880 O O . VAL B 1 19 ? 9.422 -12.828 -6.152 1 98.38 19 VAL B O 1
ATOM 883 N N . GLU B 1 20 ? 11.438 -13.789 -6.535 1 98.44 20 GLU B N 1
ATOM 884 C CA . GLU B 1 20 ? 11.273 -13.695 -7.984 1 98.44 20 GLU B CA 1
ATOM 885 C C . GLU B 1 20 ? 10.117 -14.57 -8.461 1 98.44 20 GLU B C 1
ATOM 887 O O . GLU B 1 20 ? 9.406 -14.203 -9.406 1 98.44 20 GLU B O 1
ATOM 892 N N . GLN B 1 21 ? 9.922 -15.711 -7.867 1 98.62 21 GLN B N 1
ATOM 893 C CA . GLN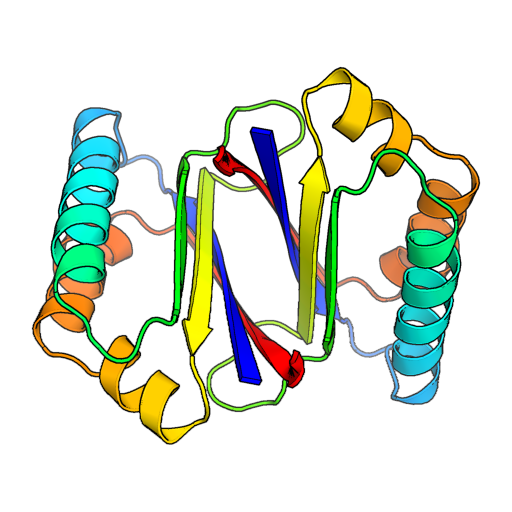 B 1 21 ? 8.797 -16.578 -8.211 1 98.62 21 GLN B CA 1
ATOM 894 C C . GLN B 1 21 ? 7.465 -15.891 -7.922 1 98.62 21 GLN B C 1
ATOM 896 O O . GLN B 1 21 ? 6.531 -15.969 -8.727 1 98.62 21 GLN B O 1
ATOM 901 N N . ILE B 1 22 ? 7.41 -15.211 -6.785 1 98.75 22 ILE B N 1
ATOM 902 C CA . ILE B 1 22 ? 6.211 -14.453 -6.438 1 98.75 22 ILE B CA 1
ATOM 903 C C . ILE B 1 22 ? 5.977 -13.359 -7.477 1 98.75 22 ILE B C 1
ATOM 905 O O . ILE B 1 22 ? 4.871 -13.227 -8.008 1 98.75 22 ILE B O 1
ATOM 909 N N . ARG B 1 23 ? 7.012 -12.625 -7.766 1 98.69 23 ARG B N 1
ATOM 910 C CA . ARG B 1 23 ? 6.918 -11.516 -8.703 1 98.69 23 ARG B CA 1
ATOM 911 C C . ARG B 1 23 ? 6.426 -11.984 -10.07 1 98.69 23 ARG B C 1
ATOM 913 O O . ARG B 1 23 ? 5.516 -11.383 -10.641 1 98.69 23 ARG B O 1
ATOM 920 N N . SER B 1 24 ? 7.027 -13.094 -10.586 1 98.75 24 SER B N 1
ATOM 921 C CA . SER B 1 24 ? 6.676 -13.625 -11.898 1 98.75 24 SER B CA 1
ATOM 922 C C . SER B 1 24 ? 5.238 -14.141 -11.914 1 98.75 24 SER B C 1
ATOM 924 O O . SER B 1 24 ? 4.5 -13.898 -12.867 1 98.75 24 SER B O 1
ATOM 926 N N . ALA B 1 25 ? 4.82 -14.805 -10.875 1 98.81 25 ALA B N 1
ATOM 927 C CA . ALA B 1 25 ? 3.48 -15.383 -10.805 1 98.81 25 ALA B CA 1
ATOM 928 C C . ALA B 1 25 ? 2.416 -14.289 -10.75 1 98.81 25 ALA B C 1
ATOM 930 O O . ALA B 1 25 ? 1.41 -14.359 -11.461 1 98.81 25 ALA B O 1
ATOM 931 N N . LEU B 1 26 ? 2.654 -13.266 -9.922 1 98.75 26 LEU B N 1
ATOM 932 C CA . LEU B 1 26 ? 1.691 -12.18 -9.805 1 98.75 26 LEU B CA 1
ATOM 933 C C . LEU B 1 26 ? 1.589 -11.398 -11.109 1 98.75 26 LEU B C 1
ATOM 935 O O . LEU B 1 26 ? 0.495 -11 -11.516 1 98.75 26 LEU B O 1
ATOM 939 N N . SER B 1 27 ? 2.748 -11.203 -11.781 1 98.56 27 SER B N 1
ATOM 940 C CA . SER B 1 27 ? 2.734 -10.492 -13.055 1 98.56 27 SER B CA 1
ATOM 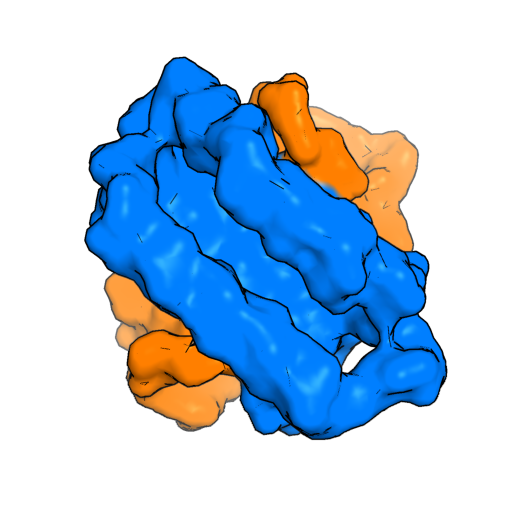941 C C . SER B 1 27 ? 1.963 -11.273 -14.117 1 98.56 27 SER B C 1
ATOM 943 O O . SER B 1 27 ? 1.141 -10.703 -14.836 1 98.56 27 SER B O 1
ATOM 945 N N . ALA B 1 28 ? 2.213 -12.578 -14.195 1 98.62 28 ALA B N 1
ATOM 946 C CA . ALA B 1 28 ? 1.52 -13.422 -15.164 1 98.62 28 ALA B CA 1
ATOM 947 C C . ALA B 1 28 ? 0.02 -13.461 -14.891 1 98.62 28 ALA B C 1
ATOM 949 O O . ALA B 1 28 ? -0.792 -13.398 -15.812 1 98.62 28 ALA B O 1
ATOM 950 N N . TYR B 1 29 ? -0.294 -13.523 -13.695 1 98.62 29 TYR B N 1
ATOM 951 C CA . TYR B 1 29 ? -1.701 -13.555 -13.312 1 98.62 29 TYR B CA 1
ATOM 952 C C . TYR B 1 29 ? -2.396 -12.25 -13.672 1 98.62 29 TYR B C 1
ATOM 954 O O . TYR B 1 29 ? -3.488 -12.258 -14.25 1 98.62 29 TYR B O 1
ATOM 962 N N . ALA B 1 30 ? -1.75 -11.117 -13.273 1 98.12 30 ALA B N 1
ATOM 963 C CA . ALA B 1 30 ? -2.357 -9.805 -13.477 1 98.12 30 ALA B CA 1
ATOM 964 C C . ALA B 1 30 ? -2.662 -9.562 -14.953 1 98.12 30 ALA B C 1
ATOM 966 O O . ALA B 1 30 ? -3.664 -8.93 -15.289 1 98.12 30 ALA B O 1
ATOM 967 N N . ASP B 1 31 ? -1.839 -10.117 -15.82 1 96.62 31 ASP B N 1
ATOM 968 C CA . ASP B 1 31 ? -1.987 -9.953 -17.266 1 96.62 31 ASP B CA 1
ATOM 969 C C . ASP B 1 31 ? -3.266 -10.625 -17.766 1 96.62 31 ASP B C 1
ATOM 971 O O . ASP B 1 31 ? -3.777 -10.273 -18.828 1 96.62 31 ASP B O 1
ATOM 975 N N . ARG B 1 32 ? -3.887 -11.547 -16.953 1 96.38 32 ARG B N 1
ATOM 976 C CA . ARG B 1 32 ? -5.008 -12.352 -17.422 1 96.38 32 ARG B CA 1
ATOM 977 C C . ARG B 1 32 ? -6.273 -12.055 -16.625 1 96.38 32 ARG B C 1
ATOM 979 O O . ARG B 1 32 ? -7.309 -12.688 -16.828 1 96.38 32 ARG B O 1
ATOM 986 N N . GLN B 1 33 ? -6.176 -11.172 -15.711 1 98.25 33 GLN B N 1
ATOM 987 C CA . GLN B 1 33 ? -7.305 -10.914 -14.82 1 98.25 33 GLN B CA 1
ATOM 988 C C . GLN B 1 33 ? -8.094 -9.688 -15.273 1 98.25 33 GLN B C 1
ATOM 990 O O . GLN B 1 33 ? -7.695 -8.555 -15 1 98.25 33 GLN B O 1
ATOM 995 N N . PRO B 1 34 ? -9.258 -9.82 -15.82 1 97.75 34 PRO B N 1
ATOM 996 C CA . PRO B 1 34 ? -9.977 -8.695 -16.438 1 97.75 34 PRO B CA 1
ATOM 997 C C . PRO B 1 34 ? -10.492 -7.695 -15.406 1 97.75 34 PRO B C 1
ATOM 999 O O . PRO B 1 34 ? -10.781 -6.547 -15.75 1 97.75 34 PRO B O 1
ATOM 1002 N N . ALA B 1 35 ? -10.609 -8.102 -14.172 1 98.44 35 ALA B N 1
ATOM 1003 C CA . ALA B 1 35 ? -11.148 -7.223 -13.141 1 98.44 35 ALA B CA 1
ATOM 1004 C C . ALA B 1 35 ? -10.141 -6.148 -12.75 1 98.44 35 ALA B C 1
ATOM 1006 O O . ALA B 1 35 ? -10.5 -5.152 -12.117 1 98.44 35 ALA B O 1
ATOM 1007 N N . LEU B 1 36 ? -8.859 -6.344 -13.031 1 98.69 36 LEU B N 1
ATOM 1008 C CA . LEU B 1 36 ? -7.805 -5.406 -12.656 1 98.69 36 LEU B CA 1
ATOM 1009 C C . LEU B 1 36 ? -7.691 -4.277 -13.672 1 98.69 36 LEU B C 1
ATOM 1011 O O . LEU B 1 36 ? -7.438 -4.523 -14.852 1 98.69 36 LEU B O 1
ATOM 1015 N N . ARG B 1 37 ? -7.844 -3.057 -13.211 1 98.31 37 ARG B N 1
ATOM 1016 C CA . ARG B 1 37 ? -7.668 -1.878 -14.055 1 98.31 37 ARG B CA 1
ATOM 1017 C C . ARG B 1 37 ? -6.219 -1.41 -14.047 1 98.31 37 ARG B C 1
ATOM 1019 O O . ARG B 1 37 ? -5.742 -0.828 -15.023 1 98.31 37 ARG B O 1
ATOM 1026 N N . SER B 1 38 ? -5.613 -1.612 -12.961 1 97.88 38 SER B N 1
ATOM 1027 C CA . SER B 1 38 ? -4.188 -1.364 -12.773 1 97.88 38 SER B CA 1
ATOM 1028 C C . SER B 1 38 ? -3.598 -2.291 -11.719 1 97.88 38 SER B C 1
ATOM 1030 O O . SER B 1 38 ? -4.297 -2.713 -10.797 1 97.88 38 SER B O 1
ATOM 1032 N N . TYR B 1 39 ? -2.385 -2.652 -11.922 1 98.62 39 TYR B N 1
ATOM 1033 C CA . TYR B 1 39 ? -1.703 -3.572 -11.023 1 98.62 39 TYR B CA 1
ATOM 1034 C C . TYR B 1 39 ? -0.21 -3.275 -10.961 1 98.62 39 TYR B C 1
ATOM 1036 O O . TYR B 1 39 ? 0.488 -3.377 -11.977 1 98.62 39 TYR B O 1
ATOM 1044 N N . ARG B 1 40 ? 0.231 -2.893 -9.797 1 98.5 40 ARG B N 1
ATOM 1045 C CA . ARG B 1 40 ? 1.646 -2.664 -9.523 1 98.5 40 ARG B CA 1
ATOM 1046 C C . ARG B 1 40 ? 2.105 -3.475 -8.312 1 98.5 40 ARG B C 1
ATOM 1048 O O . ARG B 1 40 ? 1.389 -3.57 -7.316 1 98.5 40 ARG B O 1
ATOM 1055 N N . HIS B 1 41 ? 3.215 -4.066 -8.477 1 98.88 41 HIS B N 1
ATOM 1056 C CA . HIS B 1 41 ? 3.734 -4.836 -7.359 1 98.88 41 HIS B CA 1
ATOM 1057 C C . HIS B 1 41 ? 5.23 -5.086 -7.508 1 98.88 41 HIS B C 1
ATOM 1059 O O . HIS B 1 41 ? 5.773 -5 -8.609 1 98.88 41 HIS B O 1
ATOM 1065 N N . GLY B 1 42 ? 5.867 -5.324 -6.426 1 98.81 42 GLY B N 1
ATOM 1066 C CA . GLY B 1 42 ? 7.281 -5.664 -6.488 1 98.81 42 GLY B CA 1
ATOM 1067 C C . GLY B 1 42 ? 7.965 -5.621 -5.137 1 98.81 42 GLY B C 1
ATOM 1068 O O . GLY B 1 42 ? 7.355 -5.223 -4.141 1 98.81 42 GLY B O 1
ATOM 1069 N N . PRO B 1 43 ? 9.18 -6.117 -5.125 1 98.81 43 PRO B N 1
ATOM 1070 C CA . PRO B 1 43 ? 9.984 -6.004 -3.906 1 98.81 43 PRO B CA 1
ATOM 1071 C C . PRO B 1 43 ? 10.359 -4.562 -3.58 1 98.81 43 PRO B C 1
ATOM 1073 O O . PRO B 1 43 ? 10.453 -3.727 -4.484 1 98.81 43 PRO B O 1
ATOM 1076 N N . ASP B 1 44 ? 10.555 -4.305 -2.273 1 98.81 44 ASP B N 1
ATOM 1077 C CA . ASP B 1 44 ? 11.047 -3 -1.843 1 98.81 44 ASP B CA 1
ATOM 1078 C C . ASP B 1 44 ? 12.391 -2.684 -2.484 1 98.81 44 ASP B C 1
ATOM 1080 O O . ASP B 1 44 ? 13.258 -3.557 -2.586 1 98.81 44 ASP B O 1
ATOM 1084 N N . LEU B 1 45 ? 12.523 -1.482 -2.875 1 98.5 45 LEU B N 1
ATOM 1085 C CA . LEU B 1 45 ? 13.758 -1.01 -3.494 1 98.5 45 LEU B CA 1
ATOM 1086 C C . LEU B 1 45 ? 14.836 -0.769 -2.443 1 98.5 45 LEU B C 1
ATOM 1088 O O . LEU B 1 45 ? 16 -0.538 -2.783 1 98.5 45 LEU B O 1
ATOM 1092 N N . GLY B 1 46 ? 14.477 -0.76 -1.163 1 97.69 46 GLY B N 1
ATOM 1093 C CA . GLY B 1 46 ? 15.438 -0.584 -0.087 1 97.69 46 GLY B CA 1
ATOM 1094 C C . GLY B 1 46 ? 15.836 0.864 0.129 1 97.69 46 GLY B C 1
ATOM 1095 O O . GLY B 1 46 ? 16.938 1.147 0.587 1 97.69 46 GLY B O 1
ATOM 1096 N N . ILE B 1 47 ? 14.969 1.825 -0.231 1 97.88 47 ILE B N 1
ATOM 1097 C CA . ILE B 1 47 ? 15.281 3.24 -0.063 1 97.88 47 ILE B CA 1
ATOM 1098 C C . ILE B 1 47 ? 14.875 3.695 1.337 1 97.88 47 ILE B C 1
ATOM 1100 O O . ILE B 1 47 ? 15.727 4.102 2.133 1 97.88 47 ILE B O 1
ATOM 1104 N N . ARG B 1 48 ? 13.594 3.549 1.657 1 96.88 48 ARG B N 1
ATOM 1105 C CA . ARG B 1 48 ? 13.039 3.959 2.945 1 96.88 48 ARG B CA 1
ATOM 1106 C C . ARG B 1 48 ? 11.969 2.98 3.416 1 96.88 48 ARG B C 1
ATOM 1108 O O . ARG B 1 48 ? 11.023 3.371 4.105 1 96.88 48 ARG B O 1
ATOM 1115 N N . GLY B 1 49 ? 12.023 1.781 2.906 1 98.25 49 GLY B N 1
ATOM 1116 C CA . GLY B 1 49 ? 11 0.794 3.209 1 98.25 49 GLY B CA 1
ATOM 1117 C C . GLY B 1 49 ? 11.141 0.19 4.594 1 98.25 49 GLY B C 1
ATOM 1118 O O . GLY B 1 49 ? 12.242 0.146 5.145 1 98.25 49 GLY B O 1
ATOM 1119 N N . THR B 1 50 ? 10.062 -0.274 5.168 1 98.62 50 THR B N 1
ATOM 1120 C CA . THR B 1 50 ? 10.031 -0.985 6.441 1 98.62 50 THR B CA 1
ATOM 1121 C C . THR B 1 50 ? 9.398 -2.365 6.273 1 98.62 50 THR B C 1
ATOM 1123 O O . THR B 1 50 ? 9.156 -3.068 7.258 1 98.62 50 THR B O 1
ATOM 1126 N N . ALA B 1 51 ? 8.977 -2.74 5.121 1 98.75 51 ALA B N 1
ATOM 1127 C CA . ALA B 1 51 ? 8.5 -4.059 4.715 1 98.75 51 ALA B CA 1
ATOM 1128 C C . ALA B 1 51 ? 9.18 -4.512 3.426 1 98.75 51 ALA B C 1
ATOM 1130 O O . ALA B 1 51 ? 10.078 -3.838 2.918 1 98.75 51 ALA B O 1
ATOM 1131 N N . ASP B 1 52 ? 8.781 -5.668 2.838 1 98.88 52 ASP B N 1
ATOM 1132 C CA . ASP B 1 52 ? 9.648 -6.285 1.84 1 98.88 52 ASP B CA 1
ATOM 1133 C C . ASP B 1 52 ? 9 -6.258 0.457 1 98.88 52 ASP B C 1
ATOM 1135 O O . ASP B 1 52 ? 9.688 -6.391 -0.558 1 98.88 52 ASP B O 1
ATOM 1139 N N . TYR B 1 53 ? 7.656 -6.164 0.396 1 98.94 53 TYR B N 1
ATOM 1140 C CA . TYR B 1 53 ? 6.949 -6.305 -0.871 1 98.94 53 TYR B CA 1
ATOM 1141 C C . TYR B 1 53 ? 5.648 -5.504 -0.86 1 98.94 53 TYR B C 1
ATOM 1143 O O . TYR B 1 53 ? 4.969 -5.43 0.165 1 98.94 53 TYR B O 1
ATOM 1151 N N . GLY B 1 54 ? 5.309 -4.902 -1.946 1 98.94 54 GLY B N 1
ATOM 1152 C CA . GLY B 1 54 ? 4.082 -4.129 -2.051 1 98.94 54 GLY B CA 1
ATOM 1153 C C . GLY B 1 54 ? 3.23 -4.52 -3.246 1 98.94 54 GLY B C 1
ATOM 1154 O O . GLY B 1 54 ? 3.758 -4.918 -4.285 1 98.94 54 GLY B O 1
ATOM 1155 N N . VAL B 1 55 ? 1.954 -4.41 -3.119 1 98.94 55 VAL B N 1
ATOM 1156 C CA . VAL B 1 55 ? 0.975 -4.617 -4.18 1 98.94 55 VAL B CA 1
ATOM 1157 C C . VAL B 1 55 ? -0.042 -3.477 -4.172 1 98.94 55 VAL B C 1
ATOM 1159 O O . VAL B 1 55 ? -0.519 -3.07 -3.111 1 98.94 55 VAL B O 1
ATOM 1162 N N . VAL B 1 56 ? -0.333 -2.932 -5.281 1 98.94 56 VAL B N 1
ATOM 1163 C CA . VAL B 1 56 ? -1.425 -1.987 -5.5 1 98.94 56 VAL B CA 1
ATOM 1164 C C . VAL B 1 56 ? -2.307 -2.471 -6.648 1 98.94 56 VAL B C 1
ATOM 1166 O O . VAL B 1 56 ? -1.85 -2.57 -7.789 1 98.94 56 VAL B O 1
ATOM 1169 N N . ALA B 1 57 ? -3.514 -2.752 -6.363 1 98.88 57 ALA B N 1
ATOM 1170 C CA . ALA B 1 57 ? -4.484 -3.219 -7.352 1 98.88 57 ALA B CA 1
ATOM 1171 C C . ALA B 1 57 ? -5.707 -2.309 -7.395 1 98.88 57 ALA B C 1
ATOM 1173 O O . ALA B 1 57 ? -6.25 -1.94 -6.348 1 98.88 57 ALA B O 1
ATOM 1174 N N . GLU B 1 58 ? -6.125 -1.97 -8.578 1 98.75 58 GLU B N 1
ATOM 1175 C CA . GLU B 1 58 ? -7.336 -1.174 -8.734 1 98.75 58 GLU B CA 1
ATOM 1176 C C . GLU B 1 58 ? -8.43 -1.965 -9.453 1 98.75 58 GLU B C 1
ATOM 1178 O O . GLU B 1 58 ? -8.164 -2.594 -10.484 1 98.75 58 GLU B O 1
ATOM 1183 N N . VAL B 1 59 ? -9.602 -1.902 -8.898 1 98.88 59 VAL B N 1
ATOM 1184 C CA . VAL B 1 59 ? -10.781 -2.566 -9.43 1 98.88 59 VAL B CA 1
ATOM 1185 C C . VAL B 1 59 ? -11.969 -1.598 -9.422 1 98.88 59 VAL B C 1
ATOM 1187 O O . VAL B 1 59 ? -11.922 -0.558 -8.758 1 98.88 59 VAL B O 1
ATOM 1190 N N . ASP B 1 60 ? -12.984 -1.948 -10.117 1 98.62 60 ASP B N 1
ATOM 1191 C CA . ASP B 1 60 ? -14.102 -1.025 -10.281 1 98.62 60 ASP B CA 1
ATOM 1192 C C . ASP B 1 60 ? -14.93 -0.939 -9 1 98.62 60 ASP B C 1
ATOM 1194 O O . ASP B 1 60 ? -15.477 0.119 -8.672 1 98.62 60 ASP B O 1
ATOM 1198 N N . ASP B 1 61 ? -15.117 -2.086 -8.367 1 98.31 61 ASP B N 1
ATOM 1199 C CA . ASP B 1 61 ? -16.031 -2.174 -7.23 1 98.31 61 ASP B CA 1
ATOM 1200 C C . ASP B 1 61 ? -15.773 -3.439 -6.418 1 98.31 61 ASP B C 1
ATOM 1202 O O . ASP B 1 61 ? -14.789 -4.145 -6.648 1 98.31 61 ASP B O 1
ATOM 1206 N N . GLU B 1 62 ? -16.625 -3.666 -5.441 1 98.5 62 GLU B N 1
ATOM 1207 C CA . GLU B 1 62 ? -16.453 -4.805 -4.543 1 98.5 62 GLU B CA 1
ATOM 1208 C C . GLU B 1 62 ? -16.531 -6.125 -5.309 1 98.5 62 GLU B C 1
ATOM 1210 O O . GLU B 1 62 ? -15.859 -7.09 -4.953 1 98.5 62 GLU B O 1
ATOM 1215 N N . ALA B 1 63 ? -17.391 -6.152 -6.352 1 98.62 63 ALA B N 1
ATOM 1216 C CA . ALA B 1 63 ? -17.453 -7.355 -7.18 1 98.62 63 ALA B CA 1
ATOM 1217 C C . ALA B 1 63 ? -16.141 -7.617 -7.887 1 98.62 63 ALA B C 1
ATOM 1219 O O . ALA B 1 63 ? -15.688 -8.766 -7.977 1 98.62 63 ALA B O 1
ATOM 1220 N N . GLY B 1 64 ? -15.508 -6.551 -8.461 1 98.69 64 GLY B N 1
ATOM 1221 C CA . GLY B 1 64 ? -14.188 -6.688 -9.055 1 98.69 64 GLY B CA 1
ATOM 1222 C C . GLY B 1 64 ? -13.133 -7.148 -8.07 1 98.69 64 GLY B C 1
ATOM 1223 O O . GLY B 1 64 ? -12.258 -7.953 -8.406 1 98.69 64 GLY B O 1
ATOM 1224 N N . LEU B 1 65 ? -13.227 -6.625 -6.824 1 98.75 65 LEU B N 1
ATOM 1225 C CA . LEU B 1 65 ? -12.305 -7.043 -5.781 1 98.75 65 LEU B CA 1
ATOM 1226 C C . LEU B 1 65 ? -12.438 -8.539 -5.5 1 98.75 65 LEU B C 1
ATOM 1228 O O . LEU B 1 65 ? -11.43 -9.25 -5.418 1 98.75 65 LEU B O 1
ATOM 1232 N N . ALA B 1 66 ? -13.664 -9.016 -5.363 1 98.69 66 ALA B N 1
ATOM 1233 C CA . ALA B 1 66 ? -13.914 -10.43 -5.105 1 98.69 66 ALA B CA 1
ATOM 1234 C C . ALA B 1 66 ? -13.438 -11.297 -6.266 1 98.69 66 ALA B C 1
ATOM 1236 O O . ALA B 1 66 ? -12.844 -12.352 -6.055 1 98.69 66 ALA B O 1
ATOM 1237 N N . ALA B 1 67 ? -13.703 -10.852 -7.492 1 98.69 67 ALA B N 1
ATOM 1238 C CA . ALA B 1 67 ? -13.273 -11.586 -8.68 1 98.69 67 ALA B CA 1
ATOM 1239 C C . ALA B 1 67 ? -11.758 -11.766 -8.695 1 98.69 67 ALA B C 1
ATOM 1241 O O . ALA B 1 67 ? -11.258 -12.797 -9.133 1 98.69 67 ALA B O 1
ATOM 1242 N N . TYR B 1 68 ? -11.086 -10.758 -8.25 1 98.75 68 TYR B N 1
ATOM 1243 C CA . TYR B 1 68 ? -9.625 -10.758 -8.188 1 98.75 68 TYR B CA 1
ATOM 1244 C C . TYR B 1 68 ? -9.133 -11.586 -7.008 1 98.75 68 TYR B C 1
ATOM 1246 O O . TYR B 1 68 ? -8.438 -12.586 -7.191 1 98.75 68 TYR B O 1
ATOM 1254 N N . LEU B 1 69 ? -9.547 -11.312 -5.828 1 98.56 69 LEU B N 1
ATOM 1255 C CA . LEU B 1 69 ? -8.969 -11.891 -4.617 1 98.56 69 LEU B CA 1
ATOM 1256 C C . LEU B 1 69 ? -9.398 -13.344 -4.457 1 98.56 69 LEU B C 1
ATOM 1258 O O . LEU B 1 69 ? -8.664 -14.156 -3.898 1 98.56 69 LEU B O 1
ATOM 1262 N N . ASP B 1 70 ? -10.578 -13.703 -4.957 1 98.75 70 ASP B N 1
ATOM 1263 C CA . ASP B 1 70 ? -11.102 -15.047 -4.777 1 98.75 70 ASP B CA 1
ATOM 1264 C C . ASP B 1 70 ? -10.797 -15.922 -5.992 1 98.75 70 ASP B C 1
ATOM 1266 O O . ASP B 1 70 ? -11.148 -17.109 -6.02 1 98.75 70 ASP B O 1
ATOM 1270 N N . ASP B 1 71 ? -10.227 -15.336 -7.027 1 98.75 71 ASP B N 1
ATOM 1271 C CA . ASP B 1 71 ? -9.82 -16.125 -8.188 1 98.75 71 ASP B CA 1
ATOM 1272 C C . ASP B 1 71 ? -8.922 -17.281 -7.781 1 98.75 71 ASP B C 1
ATOM 1274 O O . ASP B 1 71 ? -7.965 -17.109 -7.027 1 98.75 71 ASP B O 1
ATOM 1278 N N . PRO B 1 72 ? -9.203 -18.484 -8.266 1 98.56 72 PRO B N 1
ATOM 1279 C CA . PRO B 1 72 ? -8.453 -19.656 -7.84 1 98.56 72 PRO B CA 1
ATOM 1280 C C . PRO B 1 72 ? -6.945 -19.516 -8.055 1 98.56 72 PRO B C 1
ATOM 1282 O O . PRO B 1 72 ? -6.148 -19.969 -7.238 1 98.56 72 PRO B O 1
ATOM 1285 N N . GLU B 1 73 ? -6.574 -18.875 -9.117 1 98.56 73 GLU B N 1
ATOM 1286 C CA . GLU B 1 73 ? -5.148 -18.703 -9.383 1 98.56 73 GLU B CA 1
ATOM 1287 C C . GLU B 1 73 ? -4.52 -17.719 -8.398 1 98.56 73 GLU B C 1
ATOM 1289 O O . GLU B 1 73 ? -3.395 -17.922 -7.941 1 98.56 73 GLU B O 1
ATOM 1294 N N . HIS B 1 74 ? -5.164 -16.594 -8.086 1 98.81 74 HIS B N 1
ATOM 1295 C CA . HIS B 1 74 ? -4.66 -15.688 -7.062 1 98.81 74 HIS B CA 1
ATOM 1296 C C . HIS B 1 74 ? -4.516 -16.391 -5.719 1 98.81 74 HIS B C 1
ATOM 1298 O O . HIS B 1 74 ? -3.48 -16.266 -5.055 1 98.81 74 HIS B O 1
ATOM 1304 N N . VAL B 1 75 ? -5.559 -17.109 -5.359 1 98.69 75 VAL B N 1
ATOM 1305 C CA . VAL B 1 75 ? -5.559 -17.828 -4.09 1 98.69 75 VAL B CA 1
ATOM 1306 C C . VAL B 1 75 ? -4.398 -18.812 -4.055 1 98.69 75 VAL B C 1
ATOM 1308 O O . VAL B 1 75 ? -3.709 -18.938 -3.037 1 98.69 75 VAL B O 1
ATOM 1311 N N . ARG B 1 76 ? -4.199 -19.516 -5.121 1 98.75 76 ARG B N 1
ATOM 1312 C CA . ARG B 1 76 ? -3.094 -20.453 -5.191 1 98.75 76 ARG B CA 1
ATOM 1313 C C . ARG B 1 76 ? -1.755 -19.75 -4.988 1 98.75 76 ARG B C 1
ATOM 1315 O O . ARG B 1 76 ? -0.917 -20.219 -4.211 1 98.75 76 ARG B O 1
ATOM 1322 N N . ILE B 1 77 ? -1.515 -18.641 -5.684 1 98.81 77 ILE B N 1
ATOM 1323 C CA . ILE B 1 77 ? -0.266 -17.891 -5.586 1 98.81 77 ILE B CA 1
ATOM 1324 C C . ILE B 1 77 ? -0.038 -17.453 -4.141 1 98.81 77 ILE B C 1
ATOM 1326 O O . ILE B 1 77 ? 1.06 -17.625 -3.602 1 98.81 77 ILE B O 1
ATOM 1330 N N . VAL B 1 78 ? -1.076 -16.906 -3.512 1 98.69 78 VAL B N 1
ATOM 1331 C CA . VAL B 1 78 ? -0.959 -16.406 -2.145 1 98.69 78 VAL B CA 1
ATOM 1332 C C . VAL B 1 78 ? -0.654 -17.562 -1.199 1 98.69 78 VAL B C 1
ATOM 1334 O O . VAL B 1 78 ? 0.287 -17.5 -0.406 1 98.69 78 VAL B O 1
ATOM 1337 N N . LYS B 1 79 ? -1.378 -18.656 -1.339 1 98.69 79 LYS B N 1
ATOM 1338 C CA . LYS B 1 79 ? -1.272 -19.781 -0.411 1 98.69 79 LYS B CA 1
ATOM 1339 C C . LYS B 1 79 ? 0.047 -20.531 -0.596 1 98.69 79 LYS B C 1
ATOM 1341 O O . LYS B 1 79 ? 0.682 -20.938 0.381 1 98.69 79 LYS B O 1
ATOM 1346 N N . GLU B 1 80 ? 0.463 -20.703 -1.769 1 98.69 80 GLU B N 1
ATOM 1347 C CA . GLU B 1 80 ? 1.597 -21.578 -2.027 1 98.69 80 GLU B CA 1
ATOM 1348 C C . GLU B 1 80 ? 2.908 -20.797 -2.057 1 98.69 80 GLU B C 1
ATOM 1350 O O . GLU B 1 80 ? 3.959 -21.328 -1.69 1 98.69 80 GLU B O 1
ATOM 1355 N N . LEU B 1 81 ? 2.832 -19.578 -2.508 1 98.62 81 LEU B N 1
ATOM 1356 C CA . LEU B 1 81 ? 4.09 -18.859 -2.736 1 98.62 81 LEU B CA 1
ATOM 1357 C C . LEU B 1 81 ? 4.301 -17.781 -1.686 1 98.62 81 LEU B C 1
ATOM 1359 O O . LEU B 1 81 ? 5.43 -17.547 -1.254 1 98.62 81 LEU B O 1
ATOM 1363 N N . VAL B 1 82 ? 3.283 -17.094 -1.191 1 98.69 82 VAL B N 1
ATOM 1364 C CA . VAL B 1 82 ? 3.438 -15.922 -0.336 1 98.69 82 VAL B CA 1
ATOM 1365 C C . VAL B 1 82 ? 3.367 -16.344 1.132 1 98.69 82 VAL B C 1
ATOM 1367 O O . VAL B 1 82 ? 4.297 -16.094 1.9 1 98.69 82 VAL B O 1
ATOM 1370 N N . GLU B 1 83 ? 2.352 -17.047 1.482 1 98.56 83 GLU B N 1
ATOM 1371 C CA . GLU B 1 83 ? 2.033 -17.328 2.879 1 98.56 83 GLU B CA 1
ATOM 1372 C C . GLU B 1 83 ? 3.172 -18.078 3.562 1 98.56 83 GLU B C 1
ATOM 1374 O O . GLU B 1 83 ? 3.529 -17.781 4.699 1 98.56 83 GLU B O 1
ATOM 1379 N N . PRO B 1 84 ? 3.773 -19.078 2.898 1 98.56 84 PRO B N 1
ATOM 1380 C CA . PRO B 1 84 ? 4.852 -19.812 3.574 1 98.56 84 PRO B CA 1
ATOM 1381 C C . PRO B 1 84 ? 6.035 -18.906 3.93 1 98.56 84 PRO B C 1
ATOM 1383 O O . PRO B 1 84 ? 6.844 -19.266 4.793 1 98.56 84 PRO B O 1
ATOM 1386 N N . LEU B 1 85 ? 6.156 -17.734 3.33 1 98.56 85 LEU B N 1
ATOM 1387 C CA . LEU B 1 85 ? 7.297 -16.844 3.52 1 98.56 85 LEU B CA 1
ATOM 1388 C C . LEU B 1 85 ? 6.914 -15.633 4.371 1 98.56 85 LEU B C 1
ATOM 1390 O O . LEU B 1 85 ? 7.746 -14.766 4.633 1 98.56 85 LEU B O 1
ATOM 1394 N N . LEU B 1 86 ? 5.727 -15.586 4.824 1 98.44 86 LEU B N 1
ATOM 1395 C CA . LEU B 1 86 ? 5.168 -14.359 5.375 1 98.44 86 LEU B CA 1
ATOM 1396 C C . LEU B 1 86 ? 5.516 -14.219 6.855 1 98.44 86 LEU B C 1
ATOM 1398 O O . LEU B 1 86 ? 5.391 -15.18 7.617 1 98.44 86 LEU B O 1
ATOM 1402 N N . ASP B 1 87 ? 6.008 -13.102 7.234 1 98.69 87 ASP B N 1
ATOM 1403 C CA . ASP B 1 87 ? 6.113 -12.695 8.633 1 98.69 87 ASP B CA 1
ATOM 1404 C C . ASP B 1 87 ? 4.934 -11.82 9.047 1 98.69 87 ASP B C 1
ATOM 1406 O O . ASP B 1 87 ? 4.312 -12.055 10.086 1 98.69 87 ASP B O 1
ATOM 1410 N N . SER B 1 88 ? 4.656 -10.82 8.219 1 98.56 88 SER B N 1
ATOM 1411 C CA . SER B 1 88 ? 3.518 -9.945 8.477 1 98.56 88 SER B CA 1
ATOM 1412 C C . SER B 1 88 ? 2.922 -9.422 7.172 1 98.56 88 SER B C 1
ATOM 1414 O O . SER B 1 88 ? 3.588 -9.422 6.137 1 98.56 88 SER B O 1
ATOM 1416 N N . ARG B 1 89 ? 1.695 -9.023 7.242 1 98.62 89 ARG B N 1
ATOM 1417 C CA . ARG B 1 89 ? 0.95 -8.523 6.09 1 98.62 89 ARG B CA 1
ATOM 1418 C C . ARG B 1 89 ? -0.108 -7.512 6.523 1 98.62 89 ARG B C 1
ATOM 1420 O O . ARG B 1 89 ? -0.783 -7.707 7.535 1 98.62 89 ARG B O 1
ATOM 1427 N N . GLN B 1 90 ? -0.205 -6.484 5.836 1 98.81 90 GLN B N 1
ATOM 1428 C CA . GLN B 1 90 ? -1.298 -5.527 5.977 1 98.81 90 GLN B CA 1
ATOM 1429 C C . GLN B 1 90 ? -1.974 -5.262 4.637 1 98.81 90 GLN B C 1
ATOM 1431 O O . GLN B 1 90 ? -1.304 -5.164 3.607 1 98.81 90 GLN B O 1
ATOM 1436 N N . ALA B 1 91 ? -3.246 -5.148 4.656 1 98.88 91 ALA B N 1
ATOM 1437 C CA . ALA B 1 91 ? -4.047 -4.832 3.479 1 98.88 91 ALA B CA 1
ATOM 1438 C C . ALA B 1 91 ? -5.109 -3.785 3.803 1 98.88 91 ALA B C 1
ATOM 1440 O O . ALA B 1 91 ? -5.715 -3.816 4.875 1 98.88 91 ALA B O 1
ATOM 1441 N N . VAL B 1 92 ? -5.277 -2.883 2.918 1 98.94 92 VAL B N 1
ATOM 1442 C CA . VAL B 1 92 ? -6.273 -1.821 3.012 1 98.94 92 VAL B CA 1
ATOM 1443 C C . VAL B 1 92 ? -6.984 -1.657 1.67 1 98.94 92 VAL B C 1
ATOM 1445 O O . VAL B 1 92 ? -6.355 -1.747 0.613 1 98.94 92 VAL B O 1
ATOM 1448 N N . GLN B 1 93 ? -8.312 -1.465 1.706 1 98.94 93 GLN B N 1
ATOM 1449 C CA . GLN B 1 93 ? -9.07 -1.007 0.543 1 98.94 93 GLN B CA 1
ATOM 1450 C C . GLN B 1 93 ? -9.531 0.436 0.72 1 98.94 93 GLN B C 1
ATOM 1452 O O . GLN B 1 93 ? -10.234 0.755 1.681 1 98.94 93 GLN B O 1
ATOM 1457 N N . ILE B 1 94 ? -9.125 1.237 -0.243 1 98.94 94 ILE B N 1
ATOM 1458 C CA . ILE B 1 94 ? -9.547 2.629 -0.145 1 98.94 94 ILE B CA 1
ATOM 1459 C C . ILE B 1 94 ? -10.375 3.004 -1.373 1 98.94 94 ILE B C 1
ATOM 1461 O O . ILE B 1 94 ? -10.289 2.346 -2.412 1 98.94 94 ILE B O 1
ATOM 1465 N N . GLU B 1 95 ? -11.172 4.035 -1.162 1 98.06 95 GLU B N 1
ATOM 1466 C CA . GLU B 1 95 ? -11.914 4.598 -2.289 1 98.06 95 GLU B CA 1
ATOM 1467 C C . GLU B 1 95 ? -11.031 5.512 -3.131 1 98.06 95 GLU B C 1
ATOM 1469 O O . GLU B 1 95 ? -10.266 6.316 -2.59 1 98.06 95 GLU B O 1
ATOM 1474 N N . VAL B 1 96 ? -11.156 5.277 -4.461 1 94.31 96 VAL B N 1
ATOM 1475 C CA . VAL B 1 96 ? -10.391 6.168 -5.324 1 94.31 96 VAL B CA 1
ATOM 1476 C C . VAL B 1 96 ? -11.289 6.711 -6.434 1 94.31 96 VAL B C 1
ATOM 1478 O O . VAL B 1 96 ? -12.242 6.047 -6.855 1 94.31 96 VAL B O 1
#

InterPro domains:
  IPR011008 Dimeric alpha-beta barrel [SSF54909] (1-96)
  IPR013097 Stress responsive alpha+beta-barrel [PF07876] (2-95)
  IPR013097 Stress responsive alpha+beta-barrel [PS51502] (2-94)
  IPR013097 Stress responsive alpha+beta-barrel [SM00886] (2-96)

Organism: NCBI:txid1656884

Radius of gyration: 16.1 Å; Cα contacts (8 Å, |Δi|>4): 411; chains: 2; bounding box: 33×43×38 Å